Protein AF-A0A7Y3DQI2-F1 (afdb_monomer)

Secondary structure (DSSP, 8-state):
------PPPHHHHHHHHHHHHHHHHHHHHHHTT--------HHHHHHHHHHHGGGTHHHHHTT-GGGGGHHHHHHHHHHHHHHHHHHHHHHHHHHHHHHHHHHHHHHHHHHHHTT-TTHHHHHHHHHHHHHHHHHHHHHHHHHHHHHHHHHHHHHHHHHHHHHHHHHHHHHHHHHHHTT-

Radius of gyration: 28.92 Å; Cα contacts (8 Å, |Δi|>4): 122; chains: 1; bounding box: 62×37×82 Å

Mean predicted aligned error: 9.66 Å

Structure (mmCIF, N/CA/C/O backbone):
data_AF-A0A7Y3DQI2-F1
#
_entry.id   AF-A0A7Y3DQI2-F1
#
loop_
_atom_site.group_PDB
_atom_site.id
_atom_site.type_symbol
_atom_site.label_atom_id
_atom_site.label_alt_id
_atom_site.label_comp_id
_atom_site.label_asym_id
_atom_site.label_entity_id
_atom_site.label_seq_id
_atom_site.pdbx_PDB_ins_code
_atom_site.Cartn_x
_atom_site.Cartn_y
_atom_site.Cartn_z
_atom_site.occupancy
_atom_site.B_iso_or_equiv
_atom_site.auth_seq_id
_atom_site.auth_comp_id
_atom_site.auth_asym_id
_atom_site.auth_atom_id
_atom_site.pdbx_PDB_model_num
ATOM 1 N N . MET A 1 1 ? 1.202 14.096 22.305 1.00 41.66 1 MET A N 1
ATOM 2 C CA . MET A 1 1 ? 2.078 13.243 21.471 1.00 41.66 1 MET A CA 1
ATOM 3 C C . MET A 1 1 ? 3.430 13.938 21.357 1.00 41.66 1 MET A C 1
ATOM 5 O O . MET A 1 1 ? 3.420 15.113 21.000 1.00 41.66 1 MET A O 1
ATOM 9 N N . PRO A 1 2 ? 4.563 13.305 21.714 1.00 55.81 2 PRO A N 1
ATOM 10 C CA . PRO A 1 2 ? 5.874 13.893 21.458 1.00 55.81 2 PRO A CA 1
ATOM 11 C C . PRO A 1 2 ? 6.067 13.960 19.938 1.00 55.81 2 PRO A C 1
ATOM 13 O O . PRO A 1 2 ? 5.974 12.950 19.246 1.00 55.81 2 PRO A O 1
ATOM 16 N N . HIS A 1 3 ? 6.222 15.170 19.413 1.00 61.34 3 HIS A N 1
ATOM 17 C CA . HIS A 1 3 ? 6.411 15.423 17.993 1.00 61.34 3 HIS A CA 1
ATOM 18 C C . HIS A 1 3 ? 7.916 15.412 17.722 1.00 61.34 3 HIS A C 1
ATOM 20 O O . HIS A 1 3 ? 8.681 16.107 18.386 1.00 61.34 3 HIS A O 1
ATOM 26 N N . VAL A 1 4 ? 8.353 14.578 16.784 1.00 62.53 4 VAL A N 1
ATOM 27 C CA . VAL A 1 4 ? 9.760 14.501 16.387 1.00 62.53 4 VAL A CA 1
ATOM 28 C C . VAL A 1 4 ? 10.038 15.709 15.490 1.00 62.53 4 VAL A C 1
ATOM 30 O O . VAL A 1 4 ? 9.720 15.691 14.305 1.00 62.53 4 VAL A O 1
ATOM 33 N N . THR A 1 5 ? 10.584 16.791 16.048 1.00 66.25 5 THR A N 1
ATOM 34 C CA . THR A 1 5 ? 11.010 17.992 15.305 1.00 66.25 5 THR A CA 1
ATOM 35 C C . THR A 1 5 ? 12.346 17.763 14.600 1.00 66.25 5 THR A C 1
ATOM 37 O O . THR A 1 5 ? 13.287 18.540 14.739 1.00 66.25 5 THR A O 1
ATOM 40 N N . PHE A 1 6 ? 12.465 16.681 13.829 1.00 73.31 6 PHE A N 1
ATOM 41 C CA . PHE A 1 6 ? 13.620 16.519 12.955 1.00 73.31 6 PHE A CA 1
ATOM 42 C C . PHE A 1 6 ? 13.441 17.424 11.733 1.00 73.31 6 PHE A C 1
ATOM 44 O O . PHE A 1 6 ? 12.816 17.054 10.740 1.00 73.31 6 PHE A O 1
ATOM 51 N N . VAL A 1 7 ? 13.960 18.645 11.838 1.00 75.00 7 VAL A N 1
ATOM 52 C CA . VAL A 1 7 ? 14.073 19.575 10.715 1.00 75.00 7 VAL A CA 1
ATOM 53 C C . VAL A 1 7 ? 15.410 19.300 10.043 1.00 75.00 7 VAL A C 1
ATOM 55 O O . VAL A 1 7 ? 16.465 19.455 10.658 1.00 75.00 7 VAL A O 1
ATOM 58 N N . LEU A 1 8 ? 15.363 18.853 8.788 1.00 78.50 8 LEU A N 1
ATOM 59 C CA . LEU A 1 8 ? 16.557 18.594 7.991 1.00 78.50 8 LEU A CA 1
ATOM 60 C C . LEU A 1 8 ? 17.450 19.856 7.996 1.00 78.50 8 LEU A C 1
ATOM 62 O O . LEU A 1 8 ? 16.937 20.940 7.697 1.00 78.50 8 LEU A O 1
ATOM 66 N N . PRO A 1 9 ? 18.752 19.762 8.328 1.00 87.25 9 PRO A N 1
ATOM 67 C CA . PRO A 1 9 ? 19.611 20.939 8.402 1.00 87.25 9 PRO A CA 1
ATOM 68 C C . PRO A 1 9 ? 19.601 21.704 7.077 1.00 87.25 9 PRO A C 1
ATOM 70 O O . PRO A 1 9 ? 19.862 21.124 6.025 1.00 87.25 9 PRO A O 1
ATOM 73 N N . HIS A 1 10 ? 19.330 23.010 7.113 1.00 85.50 10 HIS A N 1
ATOM 74 C CA . HIS A 1 10 ? 19.183 23.830 5.903 1.00 85.50 10 HIS A CA 1
ATOM 75 C C . HIS A 1 10 ? 20.443 23.816 5.016 1.00 85.50 10 HIS A C 1
ATOM 77 O O . HIS A 1 10 ? 20.358 23.859 3.793 1.00 85.50 10 HIS A O 1
ATOM 83 N N . TRP A 1 11 ? 21.624 23.658 5.615 1.00 88.88 11 TRP A N 1
ATOM 84 C CA . TRP A 1 11 ? 22.877 23.441 4.888 1.00 88.88 11 TRP A CA 1
ATOM 85 C C . TRP A 1 11 ? 22.858 22.180 4.007 1.00 88.88 11 TRP A C 1
ATOM 87 O O . TRP A 1 11 ? 23.404 22.208 2.909 1.00 88.88 11 TRP A O 1
ATOM 97 N N . LEU A 1 12 ? 22.193 21.099 4.428 1.00 86.62 12 LEU A N 1
ATOM 98 C CA . LEU A 1 12 ? 22.117 19.859 3.652 1.00 86.62 12 LEU A CA 1
ATOM 99 C C . LEU A 1 12 ? 21.343 20.061 2.338 1.00 86.62 12 LEU A C 1
ATOM 101 O O . LEU A 1 12 ? 21.713 19.490 1.313 1.00 86.62 12 LEU A O 1
ATOM 105 N N . TYR A 1 13 ? 20.325 20.931 2.347 1.00 83.00 13 TYR A N 1
ATOM 106 C CA . TYR A 1 13 ? 19.607 21.355 1.140 1.00 83.00 13 TYR A CA 1
ATOM 107 C C . TYR A 1 13 ? 20.533 22.095 0.162 1.00 83.00 13 TYR A C 1
ATOM 109 O O . TYR A 1 13 ? 20.628 21.709 -1.004 1.00 83.00 13 TYR A O 1
ATOM 117 N N . TRP A 1 14 ? 21.283 23.095 0.641 1.00 90.19 14 TRP A N 1
ATOM 118 C CA . TRP A 1 14 ? 22.262 23.825 -0.179 1.00 90.19 14 TRP A CA 1
ATOM 119 C C . TRP A 1 14 ? 23.398 22.927 -0.677 1.00 90.19 14 TRP A C 1
ATOM 121 O O . TRP A 1 14 ? 23.825 23.042 -1.825 1.00 90.19 14 TRP A O 1
ATOM 131 N N . GLY A 1 15 ? 23.845 21.990 0.161 1.00 92.44 15 GLY A N 1
ATOM 132 C CA . GLY A 1 15 ? 24.828 20.975 -0.195 1.00 92.44 15 GLY A CA 1
ATOM 133 C C . GLY A 1 15 ? 24.350 20.116 -1.361 1.00 92.44 15 GLY A C 1
ATOM 134 O O . GLY A 1 15 ? 25.067 19.987 -2.349 1.00 92.44 15 GLY A O 1
ATOM 135 N N . GLY A 1 16 ? 23.117 19.604 -1.309 1.00 87.56 16 GLY A N 1
ATOM 136 C CA . GLY A 1 16 ? 22.521 18.865 -2.426 1.00 87.56 16 GLY A CA 1
ATOM 137 C C . GLY A 1 16 ? 22.447 19.694 -3.712 1.00 87.56 16 GLY A C 1
ATOM 138 O O . GLY A 1 16 ? 22.825 19.214 -4.780 1.00 87.56 16 GLY A O 1
ATOM 139 N N . LEU A 1 17 ? 22.044 20.962 -3.595 1.00 90.19 17 LEU A N 1
ATOM 140 C CA . LEU A 1 17 ? 21.910 21.896 -4.718 1.00 90.19 17 LEU A CA 1
ATOM 141 C C . LEU A 1 17 ? 23.231 22.193 -5.437 1.00 90.19 17 LEU A C 1
ATOM 143 O O . LEU A 1 17 ? 23.208 22.479 -6.628 1.00 90.19 17 LEU A O 1
ATOM 147 N N . ILE A 1 18 ? 24.369 22.109 -4.746 1.00 93.44 18 ILE A N 1
ATOM 148 C CA . ILE A 1 18 ? 25.699 22.341 -5.329 1.00 93.44 18 ILE A CA 1
ATOM 149 C C . ILE A 1 18 ? 26.353 21.025 -5.767 1.00 93.44 18 ILE A C 1
ATOM 151 O O . ILE A 1 18 ? 26.912 20.935 -6.860 1.00 93.44 18 ILE A O 1
ATOM 155 N N . VAL A 1 19 ? 26.279 19.981 -4.939 1.00 93.12 19 VAL A N 1
ATOM 156 C CA . VAL A 1 19 ? 26.960 18.702 -5.191 1.00 93.12 19 VAL A CA 1
ATOM 157 C C . VAL A 1 19 ? 26.378 17.994 -6.414 1.00 93.12 19 VAL A C 1
ATOM 159 O O . VAL A 1 19 ? 27.136 17.510 -7.253 1.00 93.12 19 VAL A O 1
ATOM 162 N N . VAL A 1 20 ? 25.051 17.973 -6.566 1.00 91.62 20 VAL A N 1
ATOM 163 C CA . VAL A 1 20 ? 24.388 17.315 -7.703 1.00 91.62 20 VAL A CA 1
ATOM 164 C C . VAL A 1 20 ? 24.827 17.895 -9.058 1.00 91.62 20 VAL A C 1
ATOM 166 O O . VAL A 1 20 ? 25.281 17.113 -9.897 1.00 91.62 20 VAL A O 1
ATOM 169 N N . PRO A 1 21 ? 24.768 19.219 -9.315 1.00 92.75 21 PRO A N 1
ATOM 170 C CA . PRO A 1 21 ? 25.208 19.766 -10.596 1.00 92.75 21 PRO A CA 1
ATOM 171 C C . PRO A 1 21 ? 26.713 19.626 -10.826 1.00 92.75 21 PRO A C 1
ATOM 173 O O . PRO A 1 21 ? 27.119 19.458 -11.973 1.00 92.75 21 PRO A O 1
ATOM 176 N N . LEU A 1 22 ? 27.546 19.639 -9.778 1.00 93.88 22 LEU A N 1
ATOM 177 C CA . LEU A 1 22 ? 28.981 19.374 -9.922 1.00 93.88 22 LEU A CA 1
ATOM 178 C C . LEU A 1 22 ? 29.255 17.931 -10.357 1.00 93.88 22 LEU A C 1
ATOM 180 O O . LEU A 1 22 ? 30.030 17.714 -11.291 1.00 93.88 22 LEU A O 1
ATOM 184 N N . ILE A 1 23 ? 28.587 16.952 -9.738 1.00 91.19 23 ILE A N 1
ATOM 185 C CA . ILE A 1 23 ? 28.672 15.542 -10.142 1.00 91.19 23 ILE A CA 1
ATOM 186 C C . ILE A 1 23 ? 28.158 15.373 -11.575 1.00 91.19 23 ILE A C 1
ATOM 188 O O . ILE A 1 23 ? 28.814 14.724 -12.388 1.00 91.19 23 ILE A O 1
ATOM 192 N N . ALA A 1 24 ? 27.030 15.999 -11.918 1.00 87.69 24 ALA A N 1
ATOM 193 C CA . ALA A 1 24 ? 26.487 15.957 -13.272 1.00 87.69 24 ALA A CA 1
ATOM 194 C C . ALA A 1 24 ? 27.465 16.559 -14.296 1.00 87.69 24 ALA A C 1
ATOM 196 O O . ALA A 1 24 ? 27.750 15.931 -15.314 1.00 87.69 24 ALA A O 1
ATOM 197 N N . MET A 1 25 ? 28.053 17.727 -14.009 1.00 92.44 25 MET A N 1
ATOM 198 C CA . MET A 1 25 ? 29.086 18.340 -14.852 1.00 92.44 25 MET A CA 1
ATOM 199 C C . MET A 1 25 ? 30.302 17.431 -15.023 1.00 92.44 25 MET A C 1
ATOM 201 O O . MET A 1 25 ? 30.835 17.332 -16.128 1.00 92.44 25 MET A O 1
ATOM 205 N N . TYR A 1 26 ? 30.743 16.771 -13.952 1.00 93.25 26 TYR A N 1
ATOM 206 C CA . TYR A 1 26 ? 31.855 15.827 -14.001 1.00 93.25 26 TYR A CA 1
ATOM 207 C C . TYR A 1 26 ? 31.545 14.633 -14.915 1.00 93.25 26 TYR A C 1
ATOM 209 O O . TYR A 1 26 ? 32.340 14.320 -15.802 1.00 93.25 26 TYR A O 1
ATOM 217 N N . ILE A 1 27 ? 30.370 14.013 -14.761 1.00 87.00 27 ILE A N 1
ATOM 218 C CA . ILE A 1 27 ? 29.934 12.878 -15.588 1.00 87.00 27 ILE A CA 1
ATOM 219 C C . ILE A 1 27 ? 29.813 13.292 -17.060 1.00 87.00 27 ILE A C 1
ATOM 221 O O . ILE A 1 27 ? 30.365 12.620 -17.929 1.00 87.00 27 ILE A O 1
ATOM 225 N N . VAL A 1 28 ? 29.167 14.428 -17.347 1.00 83.31 28 VAL A N 1
ATOM 226 C CA . VAL A 1 28 ? 28.998 14.940 -18.719 1.00 83.31 28 VAL A CA 1
ATOM 227 C C . VAL A 1 28 ? 30.344 15.253 -19.363 1.00 83.31 28 VAL A C 1
ATOM 229 O O . VAL A 1 28 ? 30.567 14.901 -20.517 1.00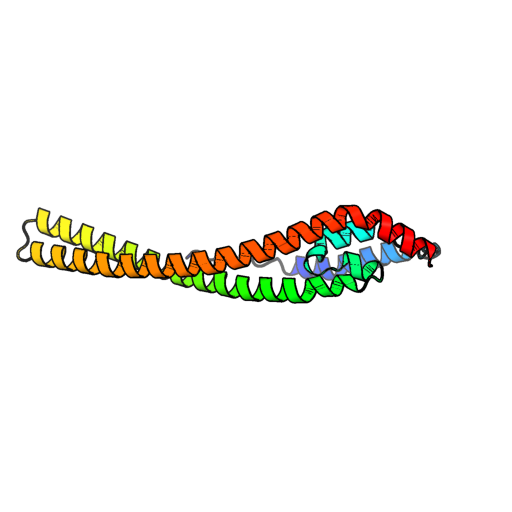 83.31 28 VAL A O 1
ATOM 232 N N . ARG A 1 29 ? 31.272 15.884 -18.635 1.00 86.25 29 ARG A N 1
ATOM 233 C CA . ARG A 1 29 ? 32.624 16.149 -19.153 1.00 86.25 29 ARG A CA 1
ATOM 234 C C . ARG A 1 29 ? 33.387 14.861 -19.439 1.00 86.25 29 ARG A C 1
ATOM 236 O O . ARG A 1 29 ? 34.088 14.810 -20.440 1.00 86.25 29 ARG A O 1
ATOM 243 N N . LYS A 1 30 ? 33.223 13.830 -18.607 1.00 82.56 30 LYS A N 1
ATOM 244 C CA . LYS A 1 30 ? 33.840 12.513 -18.818 1.00 82.56 30 LYS A CA 1
ATOM 245 C C . LYS A 1 30 ? 33.277 11.785 -20.047 1.00 82.56 30 LYS A C 1
ATOM 247 O O . LYS A 1 30 ? 33.999 11.016 -20.665 1.00 82.56 30 LYS A O 1
ATOM 252 N N . GLN A 1 31 ? 32.014 12.026 -20.394 1.00 76.19 31 GLN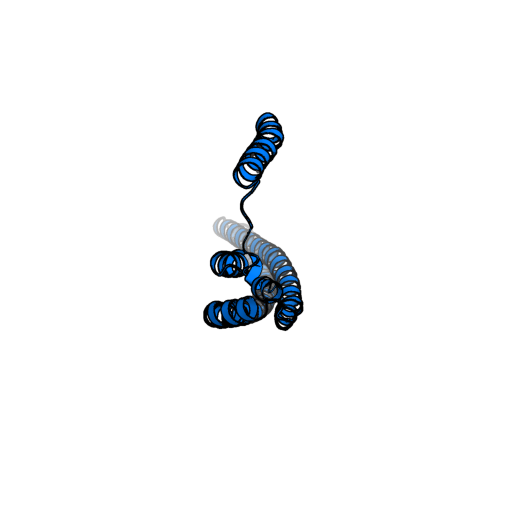 A N 1
ATOM 253 C CA . GLN A 1 31 ? 31.323 11.404 -21.534 1.00 76.19 31 GLN A CA 1
ATOM 254 C C . GLN A 1 31 ? 31.327 12.273 -22.806 1.00 76.19 31 GLN A C 1
ATOM 256 O O . GLN A 1 31 ? 30.771 11.885 -23.833 1.00 76.19 31 GLN A O 1
ATOM 261 N N . ARG A 1 32 ? 31.945 13.461 -22.780 1.00 72.19 32 ARG A N 1
ATOM 262 C CA . ARG A 1 32 ? 32.100 14.293 -23.980 1.00 72.19 32 ARG A CA 1
ATOM 263 C C . ARG A 1 32 ? 33.083 13.625 -24.943 1.00 72.19 32 ARG A C 1
ATOM 265 O O . ARG A 1 32 ? 34.269 13.547 -24.647 1.00 72.19 32 ARG A O 1
ATOM 272 N N . GLY A 1 33 ? 32.584 13.199 -26.102 1.00 67.25 33 GLY A N 1
ATOM 273 C CA . GLY A 1 33 ? 33.390 12.614 -27.181 1.00 67.25 33 GLY A CA 1
ATOM 274 C C . GLY A 1 33 ? 33.287 11.095 -27.310 1.00 67.25 33 GLY A C 1
ATOM 275 O O . GLY A 1 33 ? 33.842 10.539 -28.250 1.00 67.25 33 GLY A O 1
ATOM 276 N N . THR A 1 34 ? 32.559 10.419 -26.419 1.00 66.88 34 THR A N 1
ATOM 277 C CA . THR A 1 34 ? 32.132 9.034 -26.653 1.00 66.88 34 THR A CA 1
ATOM 278 C C . THR A 1 34 ? 30.869 9.039 -27.506 1.00 66.88 34 THR A C 1
ATOM 280 O O . THR A 1 34 ? 29.876 9.647 -27.102 1.00 66.88 34 THR A O 1
ATOM 283 N N . GLU A 1 35 ? 30.890 8.365 -28.659 1.00 59.81 35 GLU A N 1
ATOM 284 C CA . GLU A 1 35 ? 29.656 8.031 -29.371 1.00 59.81 35 GLU A CA 1
ATOM 285 C C . GLU A 1 35 ? 28.828 7.132 -28.456 1.00 59.81 35 GLU A C 1
ATOM 287 O O . GLU A 1 35 ? 29.246 6.036 -28.073 1.00 59.81 35 GLU A O 1
ATOM 292 N N . VAL A 1 36 ? 27.686 7.648 -28.005 1.00 60.31 36 VAL A N 1
ATOM 293 C CA . VAL A 1 36 ? 26.739 6.845 -27.245 1.00 60.31 36 VAL A CA 1
ATOM 294 C C . VAL A 1 36 ? 26.072 5.963 -28.277 1.00 60.31 36 VAL A C 1
ATOM 296 O O . VAL A 1 36 ? 25.225 6.436 -29.031 1.00 60.31 36 VAL A O 1
ATOM 299 N N . ASP A 1 37 ? 26.516 4.712 -28.345 1.00 59.09 37 ASP A N 1
ATOM 300 C CA . ASP A 1 37 ? 25.887 3.691 -29.165 1.00 59.09 37 ASP A CA 1
ATOM 301 C C . ASP A 1 37 ? 24.396 3.724 -28.808 1.00 59.09 37 ASP A C 1
ATOM 303 O O . ASP A 1 37 ? 24.028 3.435 -27.666 1.00 59.09 37 ASP A O 1
ATOM 307 N N . GLY A 1 38 ? 23.540 4.178 -29.732 1.00 57.84 38 GLY A N 1
ATOM 308 C CA . GLY A 1 38 ? 22.110 4.451 -29.497 1.00 57.84 38 GLY A CA 1
ATOM 309 C C . GLY A 1 38 ? 21.301 3.212 -29.103 1.00 57.84 38 GLY A C 1
ATOM 310 O O . GLY A 1 38 ? 20.084 3.264 -28.968 1.00 57.84 38 GLY A O 1
ATOM 311 N N . THR A 1 39 ? 21.993 2.095 -28.909 1.00 64.62 39 THR A N 1
ATOM 312 C CA . THR A 1 39 ? 21.476 0.797 -28.546 1.00 64.62 39 THR A CA 1
ATOM 313 C C . THR A 1 39 ? 20.749 0.833 -27.204 1.00 64.62 39 THR A C 1
ATOM 315 O O . THR A 1 39 ? 21.262 1.188 -26.138 1.00 64.62 39 THR A O 1
ATOM 318 N N . ILE A 1 40 ? 19.496 0.402 -27.259 1.00 76.88 40 ILE A N 1
ATOM 319 C CA . ILE A 1 40 ? 18.658 0.131 -26.097 1.00 76.88 40 ILE A CA 1
ATOM 320 C C . ILE A 1 40 ? 19.382 -0.856 -25.171 1.00 76.88 40 ILE A C 1
ATOM 322 O O . ILE A 1 40 ? 19.618 -2.019 -25.511 1.00 76.88 40 ILE A O 1
ATOM 326 N N . SER A 1 41 ? 19.717 -0.401 -23.963 1.00 85.38 41 SER A N 1
ATOM 327 C CA . SER A 1 41 ? 20.469 -1.196 -22.994 1.00 85.38 41 SER A CA 1
ATOM 328 C C . SER A 1 41 ? 19.550 -2.102 -22.176 1.00 85.38 41 SER A C 1
ATOM 330 O O . SER A 1 41 ? 18.559 -1.662 -21.586 1.00 85.38 41 SER A O 1
ATOM 332 N N . LYS A 1 42 ? 19.924 -3.383 -22.062 1.00 86.00 42 LYS A N 1
ATOM 333 C CA . LYS A 1 42 ? 19.214 -4.356 -21.211 1.00 86.00 42 LYS A CA 1
ATOM 334 C C . LYS A 1 42 ? 19.218 -3.940 -19.743 1.00 86.00 42 LYS A C 1
ATOM 336 O O . LYS A 1 42 ? 18.211 -4.116 -19.064 1.00 86.00 42 LYS A O 1
ATOM 341 N N . SER A 1 43 ? 20.326 -3.378 -19.262 1.00 87.94 43 SER A N 1
ATOM 342 C CA . SER A 1 43 ? 20.458 -2.944 -17.869 1.00 87.94 43 SER A CA 1
ATOM 343 C C . SER A 1 43 ? 19.469 -1.824 -17.548 1.00 87.94 43 SER A C 1
ATOM 345 O O . SER A 1 43 ? 18.796 -1.875 -16.522 1.00 87.94 43 SER A O 1
ATOM 347 N N . ILE A 1 44 ? 19.312 -0.860 -18.464 1.00 88.44 44 ILE A N 1
ATOM 348 C CA . ILE A 1 44 ? 18.330 0.225 -18.328 1.00 88.44 44 ILE A CA 1
ATOM 349 C C . ILE A 1 44 ? 16.905 -0.338 -18.374 1.00 88.44 44 ILE A C 1
ATOM 351 O O . ILE A 1 44 ? 16.076 0.049 -17.555 1.00 88.44 44 ILE A O 1
ATOM 355 N N . ALA A 1 45 ? 16.622 -1.299 -19.258 1.00 89.44 45 ALA A N 1
ATOM 356 C CA . ALA A 1 45 ? 15.305 -1.931 -19.331 1.00 89.44 45 ALA A CA 1
ATOM 357 C C . ALA A 1 45 ? 14.911 -2.648 -18.022 1.00 89.44 45 ALA A C 1
ATOM 359 O O . ALA A 1 45 ? 13.778 -2.497 -17.567 1.00 89.44 45 ALA A O 1
ATOM 360 N N . TYR A 1 46 ? 15.838 -3.371 -17.379 1.00 91.56 46 TYR A N 1
ATOM 361 C CA . TYR A 1 46 ? 15.591 -4.003 -16.074 1.00 91.56 46 TYR A CA 1
ATOM 362 C C . TYR A 1 46 ? 15.487 -2.995 -14.926 1.00 91.56 46 TYR A C 1
ATOM 364 O O . TYR A 1 46 ? 14.658 -3.171 -14.036 1.00 91.56 46 TYR A O 1
ATOM 372 N N . MET A 1 47 ? 16.272 -1.915 -14.956 1.00 92.69 47 MET A N 1
ATOM 373 C CA . MET A 1 47 ? 16.140 -0.820 -13.992 1.00 92.69 47 MET A CA 1
ATOM 374 C C . MET A 1 47 ? 14.754 -0.164 -14.092 1.00 92.69 47 MET A C 1
ATOM 376 O O . MET A 1 47 ? 14.086 0.035 -13.080 1.00 92.69 47 MET A O 1
ATOM 380 N N . LEU A 1 48 ? 14.284 0.118 -15.312 1.00 92.06 48 LEU A N 1
ATOM 381 C CA . LEU A 1 48 ? 12.948 0.669 -15.550 1.00 92.06 48 LEU A CA 1
ATOM 382 C C . LEU A 1 48 ? 11.838 -0.311 -15.166 1.00 92.06 48 LEU A C 1
ATOM 384 O O . LEU A 1 48 ? 10.810 0.119 -14.651 1.00 92.06 48 LEU A O 1
ATOM 388 N N . TRP A 1 49 ? 12.045 -1.611 -15.373 1.00 93.38 49 TRP A N 1
ATOM 389 C CA . TRP A 1 49 ? 11.121 -2.647 -14.913 1.00 93.38 49 TRP A CA 1
ATOM 390 C C . TRP A 1 49 ? 11.017 -2.669 -13.384 1.00 93.38 49 TRP A C 1
ATOM 392 O O . TRP A 1 49 ? 9.913 -2.707 -12.849 1.00 93.38 49 TRP A O 1
ATOM 402 N N . LEU A 1 50 ? 12.145 -2.563 -12.677 1.00 92.81 50 LEU A N 1
ATOM 403 C CA . LEU A 1 50 ? 12.169 -2.578 -11.215 1.00 92.81 50 LEU A CA 1
ATOM 404 C C . LEU A 1 50 ? 11.539 -1.315 -10.609 1.00 92.81 50 LEU A C 1
ATOM 406 O O . LEU A 1 50 ? 10.730 -1.406 -9.690 1.00 92.81 50 LEU A O 1
ATOM 410 N N . CYS A 1 51 ? 11.903 -0.134 -11.112 1.00 91.88 51 CYS A N 1
ATOM 411 C CA . CYS A 1 51 ? 11.473 1.138 -10.526 1.00 91.88 51 CYS A CA 1
ATOM 412 C C . CYS A 1 51 ? 10.100 1.604 -11.026 1.00 91.88 51 CYS A C 1
ATOM 414 O O . CYS A 1 51 ? 9.359 2.251 -10.292 1.00 91.88 51 CYS A O 1
ATOM 416 N N . GLY A 1 52 ? 9.767 1.307 -12.282 1.00 89.62 52 GLY A N 1
ATOM 417 C CA . GLY A 1 52 ? 8.600 1.855 -12.973 1.00 89.62 52 GLY A CA 1
ATOM 418 C C . GLY A 1 52 ? 7.763 0.815 -13.706 1.00 89.62 52 GLY A C 1
ATOM 419 O O . GLY A 1 52 ? 6.908 1.178 -14.518 1.00 89.62 52 GLY A O 1
ATOM 420 N N . GLY A 1 53 ? 7.982 -0.471 -13.432 1.00 89.31 53 GLY A N 1
ATOM 421 C CA . GLY A 1 53 ? 7.262 -1.542 -14.104 1.00 89.31 53 GLY A CA 1
ATOM 422 C C . GLY A 1 53 ? 5.757 -1.487 -13.861 1.00 89.31 53 GLY A C 1
ATOM 423 O O . GLY A 1 53 ? 4.988 -1.800 -14.764 1.00 89.31 53 GLY A O 1
ATOM 424 N N . PHE A 1 54 ? 5.321 -1.042 -12.680 1.00 89.81 54 PHE A N 1
ATOM 425 C CA . PHE A 1 54 ? 3.899 -0.955 -12.312 1.00 89.81 54 PHE A CA 1
ATOM 426 C C . PHE A 1 54 ? 3.097 -0.032 -13.242 1.00 89.81 54 PHE A C 1
ATOM 428 O O . PHE A 1 54 ? 1.897 -0.222 -13.406 1.00 89.81 54 PHE A O 1
ATOM 435 N N . ILE A 1 55 ? 3.772 0.947 -13.856 1.00 92.38 55 ILE A N 1
ATOM 436 C CA . ILE A 1 55 ? 3.208 1.902 -14.822 1.00 92.38 55 ILE A CA 1
ATOM 437 C C . ILE A 1 55 ? 3.475 1.443 -16.272 1.00 92.38 55 ILE A C 1
ATOM 439 O O . ILE A 1 55 ? 2.876 1.963 -17.209 1.00 92.38 55 ILE A O 1
ATOM 443 N N . GLY A 1 56 ? 4.341 0.442 -16.477 1.00 91.31 56 GLY A N 1
ATOM 444 C CA . GLY A 1 56 ? 4.686 -0.098 -17.795 1.00 91.31 56 GLY A CA 1
ATOM 445 C C . GLY A 1 56 ? 5.857 0.605 -18.493 1.00 91.31 56 GLY A C 1
ATOM 446 O O . GLY A 1 56 ? 6.007 0.468 -19.711 1.00 91.31 56 GLY A O 1
ATOM 447 N N . LEU A 1 57 ? 6.700 1.350 -17.758 1.00 90.19 57 LEU A N 1
ATOM 448 C CA . LEU A 1 57 ? 7.794 2.150 -18.340 1.00 90.19 57 LEU A CA 1
ATOM 449 C C . LEU A 1 57 ? 8.801 1.313 -19.140 1.00 90.19 57 LEU A C 1
ATOM 451 O O . LEU A 1 57 ? 9.299 1.762 -20.169 1.00 90.19 57 LEU A O 1
ATOM 455 N N . HIS A 1 58 ? 9.069 0.079 -18.717 1.00 90.56 58 HIS A N 1
ATOM 456 C CA . HIS A 1 58 ? 9.971 -0.841 -19.416 1.00 90.56 58 HIS A CA 1
ATOM 457 C C . HIS A 1 58 ? 9.472 -1.229 -20.812 1.00 90.56 58 HIS A C 1
ATOM 459 O O . HIS A 1 58 ? 10.290 -1.429 -21.705 1.00 90.56 58 HIS A O 1
ATOM 465 N N . ARG A 1 59 ? 8.152 -1.310 -21.044 1.00 89.44 59 ARG A N 1
ATOM 466 C CA . ARG A 1 59 ? 7.595 -1.575 -22.384 1.00 89.44 59 ARG A CA 1
ATOM 467 C C . ARG A 1 59 ? 7.603 -0.330 -23.263 1.00 89.44 59 ARG A C 1
ATOM 469 O O . ARG A 1 59 ? 7.935 -0.434 -24.442 1.00 89.44 59 ARG A O 1
ATOM 476 N N . LEU A 1 60 ? 7.296 0.835 -22.694 1.00 89.62 60 LEU A N 1
ATOM 477 C CA . LEU A 1 60 ? 7.346 2.109 -23.418 1.00 89.62 60 LEU A CA 1
ATOM 478 C C . LEU A 1 60 ? 8.777 2.459 -23.850 1.00 89.62 60 LEU A C 1
ATOM 480 O O . LEU A 1 60 ? 8.973 2.942 -24.961 1.00 89.62 60 LEU A O 1
ATOM 484 N N . TYR A 1 61 ? 9.774 2.129 -23.022 1.00 87.62 61 TYR A N 1
ATOM 485 C CA . TYR A 1 61 ? 11.192 2.288 -23.351 1.00 87.62 61 TYR A CA 1
ATOM 486 C C . TYR A 1 61 ? 11.594 1.520 -24.616 1.00 87.62 61 TYR A C 1
ATOM 488 O O . TYR A 1 61 ? 12.295 2.052 -25.469 1.00 87.62 61 TYR A O 1
ATOM 496 N N . VAL A 1 62 ? 11.084 0.298 -24.787 1.00 88.56 62 VAL A N 1
ATOM 497 C CA . VAL A 1 62 ? 11.354 -0.548 -25.964 1.00 88.56 62 VAL A CA 1
ATOM 498 C C . VAL A 1 62 ? 10.331 -0.293 -27.091 1.00 88.56 62 VAL A C 1
ATOM 500 O O . VAL A 1 62 ? 10.072 -1.159 -27.925 1.00 88.56 62 VAL A O 1
ATOM 503 N N . LYS A 1 63 ? 9.702 0.895 -27.103 1.00 84.25 63 LYS A N 1
ATOM 504 C CA . LYS A 1 63 ? 8.720 1.351 -28.108 1.00 84.25 63 LYS A CA 1
A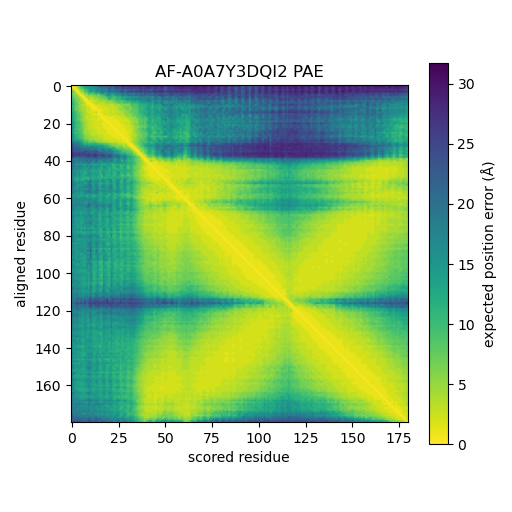TOM 505 C C . LYS A 1 63 ? 7.528 0.397 -28.295 1.00 84.25 63 LYS A C 1
ATOM 507 O O . LYS A 1 63 ? 6.964 0.288 -29.383 1.00 84.25 63 LYS A O 1
ATOM 512 N N . ASN A 1 64 ? 7.119 -0.299 -27.231 1.00 86.56 64 ASN A N 1
ATOM 513 C CA . ASN A 1 64 ? 6.001 -1.237 -27.253 1.00 86.56 64 ASN A CA 1
ATOM 514 C C . ASN A 1 64 ? 4.742 -0.634 -26.601 1.00 86.56 64 ASN A C 1
ATOM 516 O O . ASN A 1 64 ? 4.677 -0.475 -25.380 1.00 86.56 64 ASN A O 1
ATOM 520 N N . MET A 1 65 ? 3.705 -0.367 -27.406 1.00 88.75 65 MET A N 1
ATOM 521 C CA . MET A 1 65 ? 2.445 0.250 -26.952 1.00 88.75 65 MET A CA 1
ATOM 522 C C . MET A 1 65 ? 1.667 -0.581 -25.924 1.00 88.75 65 MET A C 1
ATOM 524 O O . MET A 1 65 ? 0.857 -0.025 -25.186 1.00 88.75 65 MET A O 1
ATOM 528 N N . TRP A 1 66 ? 1.941 -1.884 -25.800 1.00 88.25 66 TRP A N 1
ATOM 529 C CA . TRP A 1 66 ? 1.343 -2.729 -24.758 1.00 88.25 66 TRP A CA 1
ATOM 530 C C . TRP A 1 66 ? 1.629 -2.240 -23.329 1.00 88.25 66 TRP A C 1
ATOM 532 O O . TRP A 1 66 ? 0.892 -2.591 -22.412 1.00 88.25 66 TRP A O 1
ATOM 542 N N . GLY A 1 67 ? 2.649 -1.393 -23.129 1.00 87.19 67 GLY A N 1
ATOM 543 C CA . GLY A 1 67 ? 2.874 -0.710 -21.852 1.00 87.19 67 GLY A CA 1
ATOM 544 C C . GLY A 1 67 ? 1.678 0.132 -21.387 1.00 87.19 67 GLY A C 1
ATOM 545 O O . GLY A 1 67 ? 1.456 0.248 -20.188 1.00 87.19 67 GLY A O 1
ATOM 546 N N . LEU A 1 68 ? 0.843 0.636 -22.306 1.00 92.38 68 LEU A N 1
ATOM 547 C CA . LEU A 1 68 ? -0.340 1.436 -21.967 1.00 92.38 68 LEU A CA 1
ATOM 548 C C . LEU A 1 68 ? -1.402 0.654 -21.186 1.00 92.38 68 LEU A C 1
ATOM 550 O O . LEU A 1 68 ? -2.192 1.275 -20.486 1.00 92.38 68 LEU A O 1
ATOM 554 N N . VAL A 1 69 ? -1.408 -0.684 -21.252 1.00 92.25 69 VAL A N 1
ATOM 555 C CA . VAL A 1 69 ? -2.334 -1.533 -20.478 1.00 92.25 69 VAL A CA 1
ATOM 556 C C . VAL A 1 69 ? -2.062 -1.441 -18.973 1.00 92.25 69 VAL A C 1
ATOM 558 O O . VAL A 1 69 ? -2.987 -1.573 -18.175 1.00 92.25 69 VAL A O 1
ATOM 561 N N . TYR A 1 70 ? -0.823 -1.156 -18.567 1.00 92.19 70 TYR A N 1
ATOM 562 C CA . TYR A 1 70 ? -0.479 -0.991 -17.154 1.00 92.19 70 TYR A CA 1
ATOM 563 C C . TYR A 1 70 ? -1.114 0.258 -16.545 1.00 92.19 70 TYR A C 1
ATOM 565 O O . TYR A 1 70 ? -1.506 0.228 -15.384 1.00 92.19 70 TYR A O 1
ATOM 573 N N . ILE A 1 71 ? -1.275 1.332 -17.322 1.00 92.88 71 ILE A N 1
ATOM 574 C CA . ILE A 1 71 ? -1.806 2.614 -16.842 1.00 92.88 71 ILE A CA 1
ATOM 575 C C . ILE A 1 71 ? -3.216 2.478 -16.239 1.00 92.88 71 ILE A C 1
ATOM 577 O O . ILE A 1 71 ? -3.380 2.848 -15.077 1.00 92.88 71 ILE A O 1
ATOM 581 N N . PRO A 1 72 ? -4.242 1.945 -16.935 1.00 93.88 72 PRO A N 1
ATOM 582 C CA . PRO A 1 72 ? -5.576 1.820 -16.354 1.00 93.88 72 PRO A CA 1
ATOM 583 C C . PRO A 1 72 ? -5.600 0.867 -15.152 1.00 93.88 72 PRO A C 1
ATOM 585 O O . PRO A 1 72 ? -6.278 1.161 -14.171 1.00 93.88 72 PRO A O 1
ATOM 588 N N . ILE A 1 73 ? -4.833 -0.231 -15.174 1.00 92.69 73 ILE A N 1
ATOM 589 C CA . ILE A 1 73 ? -4.755 -1.166 -14.036 1.00 92.69 73 ILE A CA 1
ATOM 590 C C . ILE A 1 73 ? -4.124 -0.468 -12.823 1.00 92.69 73 ILE A C 1
ATOM 592 O O . ILE A 1 73 ? -4.621 -0.588 -11.703 1.00 92.69 73 ILE A O 1
ATOM 596 N N . PHE A 1 74 ? -3.067 0.311 -13.049 1.00 93.81 74 PHE A N 1
ATOM 597 C CA . PHE A 1 74 ? -2.410 1.110 -12.025 1.00 93.81 74 PHE A CA 1
ATOM 598 C C . PHE A 1 74 ? -3.347 2.179 -11.449 1.00 93.81 74 PHE A C 1
ATOM 600 O O . PHE A 1 74 ? -3.439 2.314 -10.231 1.00 93.81 74 PHE A O 1
ATOM 607 N N . VAL A 1 75 ? -4.112 2.884 -12.289 1.00 95.00 75 VAL A N 1
ATOM 608 C CA . VAL A 1 75 ? -5.126 3.854 -11.836 1.00 95.00 75 VAL A CA 1
ATOM 609 C C . VAL A 1 75 ? -6.191 3.176 -10.973 1.00 95.00 75 VAL A C 1
ATOM 611 O O . VAL A 1 75 ? -6.513 3.679 -9.898 1.00 95.00 75 VAL A O 1
ATOM 614 N N . VAL A 1 76 ? -6.705 2.016 -11.387 1.00 94.81 76 VAL A N 1
ATOM 615 C CA . VAL A 1 76 ? -7.664 1.237 -10.586 1.00 94.81 76 VAL A CA 1
ATOM 616 C C . VAL A 1 76 ? -7.060 0.838 -9.238 1.00 94.81 76 VAL A C 1
ATOM 618 O O . VAL A 1 76 ? -7.714 0.988 -8.206 1.00 94.81 76 VAL A O 1
ATOM 621 N N . LEU A 1 77 ? -5.799 0.397 -9.221 1.00 94.44 77 LEU A N 1
ATOM 622 C CA . LEU A 1 77 ? -5.085 0.073 -7.988 1.00 94.44 77 LEU A CA 1
ATOM 623 C C . LEU A 1 77 ? -4.987 1.289 -7.057 1.00 94.44 77 LEU A C 1
ATOM 625 O O . LEU A 1 77 ? -5.243 1.150 -5.861 1.00 94.44 77 LEU A O 1
ATOM 629 N N . LEU A 1 78 ? -4.675 2.478 -7.584 1.00 94.25 78 LEU A N 1
ATOM 630 C CA . LEU A 1 78 ? -4.644 3.715 -6.796 1.00 94.25 78 LEU A CA 1
ATOM 631 C C . LEU A 1 78 ? -6.016 4.046 -6.200 1.00 94.25 78 LEU A C 1
ATOM 633 O O . LEU A 1 78 ? -6.106 4.359 -5.012 1.00 94.25 78 LEU A O 1
ATOM 637 N N . LEU A 1 79 ? -7.087 3.935 -6.991 1.00 95.62 79 LEU A N 1
ATOM 638 C CA . LEU A 1 79 ? -8.450 4.186 -6.516 1.00 95.62 79 LEU A CA 1
ATOM 639 C C . LEU A 1 79 ? -8.836 3.227 -5.385 1.00 95.62 79 LEU A C 1
ATOM 641 O O . LEU A 1 79 ? -9.381 3.661 -4.371 1.00 95.62 79 LEU A O 1
ATOM 645 N N . PHE A 1 80 ? -8.510 1.939 -5.509 1.00 96.00 80 PHE A N 1
ATOM 646 C CA . PHE A 1 80 ? -8.756 0.969 -4.441 1.00 96.00 80 PHE A CA 1
ATOM 647 C C . PHE A 1 80 ? -7.891 1.230 -3.207 1.00 96.00 80 PHE A C 1
ATOM 649 O O . PHE A 1 80 ? -8.380 1.111 -2.084 1.00 96.00 80 PHE A O 1
ATOM 656 N N . ASN A 1 81 ? -6.643 1.665 -3.386 1.00 94.75 81 ASN A N 1
ATOM 657 C CA . ASN A 1 81 ? -5.763 2.002 -2.272 1.00 94.75 81 ASN A CA 1
ATOM 658 C C . ASN A 1 81 ? -6.313 3.170 -1.434 1.00 94.75 81 ASN A C 1
ATOM 660 O O . ASN A 1 81 ? -6.290 3.111 -0.203 1.00 94.75 81 ASN A O 1
ATOM 664 N N . VAL A 1 82 ? -6.895 4.189 -2.082 1.00 96.38 82 VAL A N 1
ATOM 665 C CA . VAL A 1 82 ? -7.593 5.285 -1.385 1.00 96.38 82 VAL A CA 1
ATOM 666 C C . VAL A 1 82 ? -8.734 4.744 -0.520 1.00 96.38 82 VAL A C 1
ATOM 668 O O . VAL A 1 82 ? -8.861 5.144 0.639 1.00 96.38 82 VAL A O 1
ATOM 671 N N . GLN A 1 83 ? -9.519 3.798 -1.043 1.00 96.50 83 GLN A N 1
ATOM 672 C CA . GLN A 1 83 ? -10.619 3.174 -0.302 1.00 96.50 83 GLN A CA 1
ATOM 673 C C . GLN A 1 83 ? -10.123 2.344 0.887 1.00 96.50 83 GLN A C 1
ATOM 675 O O . GLN A 1 83 ? -10.676 2.449 1.981 1.00 96.50 83 GLN A O 1
ATOM 680 N N . VAL A 1 84 ? -9.040 1.575 0.723 1.00 96.44 84 VAL A N 1
ATOM 681 C CA . VAL A 1 84 ? -8.409 0.840 1.834 1.00 96.44 84 VAL A CA 1
ATOM 682 C C . VAL A 1 84 ? -7.950 1.805 2.923 1.00 96.44 84 VAL A C 1
ATOM 684 O O . VAL A 1 84 ? -8.254 1.592 4.094 1.00 96.44 84 VAL A O 1
ATOM 687 N N . ARG A 1 85 ? -7.280 2.904 2.555 1.00 95.81 85 ARG A N 1
ATOM 688 C CA . ARG A 1 85 ? -6.823 3.915 3.519 1.00 95.81 85 ARG A CA 1
ATOM 689 C C . ARG A 1 85 ? -7.986 4.525 4.302 1.00 95.81 85 ARG A C 1
ATOM 691 O O . ARG A 1 85 ? -7.890 4.687 5.516 1.00 95.81 85 ARG A O 1
ATOM 698 N N . GLN A 1 86 ? -9.088 4.847 3.628 1.00 95.88 86 GLN A N 1
ATOM 699 C CA . GLN A 1 86 ? -10.298 5.337 4.290 1.00 95.88 86 GLN A CA 1
ATOM 700 C C . GLN A 1 86 ? -10.899 4.277 5.225 1.00 95.88 86 GLN A C 1
ATOM 702 O O . GLN A 1 86 ? -11.232 4.591 6.368 1.00 95.88 86 GLN A O 1
ATOM 707 N N . ALA A 1 87 ? -10.972 3.018 4.785 1.00 95.50 87 ALA A N 1
ATOM 708 C CA . ALA A 1 87 ? -11.489 1.918 5.591 1.00 95.50 87 ALA A CA 1
ATOM 709 C C . ALA A 1 87 ? -10.642 1.657 6.851 1.00 95.50 87 ALA A C 1
ATOM 711 O O . ALA A 1 87 ? -11.213 1.421 7.911 1.00 95.50 87 ALA A O 1
ATOM 712 N N . VAL A 1 88 ? -9.310 1.769 6.774 1.00 95.25 88 VAL A N 1
ATOM 713 C CA . VAL A 1 88 ? -8.405 1.640 7.936 1.00 95.25 88 VAL A CA 1
ATOM 714 C C . VAL A 1 88 ? -8.656 2.732 8.978 1.00 95.25 88 VAL A C 1
ATOM 716 O O . VAL A 1 88 ? -8.664 2.443 10.176 1.00 95.25 88 VAL A O 1
ATOM 719 N N . ASN A 1 89 ? -8.903 3.971 8.547 1.00 95.94 89 ASN A N 1
ATOM 720 C CA . ASN A 1 89 ? -9.210 5.066 9.470 1.00 95.94 89 ASN A CA 1
ATOM 721 C C . ASN A 1 89 ? -10.536 4.823 10.204 1.00 95.94 89 ASN A C 1
ATOM 723 O O . ASN A 1 89 ? -10.602 4.955 11.424 1.00 95.94 89 ASN A O 1
ATOM 727 N N . VAL A 1 90 ? -11.579 4.420 9.471 1.00 95.00 90 VAL A N 1
ATOM 728 C CA . VAL A 1 90 ? -12.898 4.125 10.054 1.00 95.00 90 VAL A CA 1
ATOM 729 C C . VAL A 1 90 ? -12.837 2.903 10.975 1.00 95.00 90 VAL A C 1
ATOM 731 O O . VAL A 1 90 ? -13.403 2.930 12.064 1.00 95.00 90 VAL A O 1
ATOM 734 N N . LEU A 1 91 ? -12.109 1.856 10.579 1.00 96.31 91 LEU A N 1
ATOM 735 C CA . LEU A 1 91 ? -11.905 0.661 11.396 1.00 96.31 91 LEU A CA 1
ATOM 736 C C . LEU A 1 91 ? -11.157 0.981 12.697 1.00 96.31 91 LEU A C 1
ATOM 738 O O . LEU A 1 91 ? -11.528 0.482 13.755 1.00 96.31 91 LEU A O 1
ATOM 742 N N . SER A 1 92 ? -10.132 1.834 12.636 1.00 96.12 92 SER A N 1
ATOM 743 C CA . SER A 1 92 ? -9.418 2.304 13.831 1.00 96.12 92 SER A CA 1
ATOM 744 C C . SER A 1 92 ? -10.350 3.048 14.794 1.00 96.12 92 SER A C 1
ATOM 746 O O . SER A 1 92 ? -10.267 2.838 16.002 1.00 96.12 92 SER A O 1
ATOM 748 N N . GLY A 1 93 ? -11.269 3.867 14.268 1.00 95.56 93 GLY A N 1
ATOM 749 C CA . GLY A 1 93 ? -12.307 4.527 15.065 1.00 95.56 93 GLY A CA 1
ATOM 750 C C . GLY A 1 93 ? -13.228 3.529 15.772 1.00 95.56 93 GLY A C 1
ATOM 751 O O . GLY A 1 93 ? -13.385 3.602 16.986 1.00 95.56 93 GLY A O 1
ATOM 752 N N . ALA A 1 94 ? -13.750 2.540 15.040 1.00 95.19 94 ALA A N 1
ATOM 753 C CA . ALA A 1 94 ? -14.611 1.498 15.609 1.00 95.19 94 ALA A CA 1
ATOM 754 C C . ALA A 1 94 ? -13.893 0.657 16.683 1.00 95.19 94 ALA A C 1
ATOM 756 O O . ALA A 1 94 ? -14.461 0.365 17.731 1.00 95.19 94 ALA A O 1
ATOM 757 N N . LYS A 1 95 ? -12.612 0.323 16.475 1.00 96.25 95 LYS A N 1
ATOM 758 C CA . LYS A 1 95 ? -11.785 -0.364 17.485 1.00 96.25 95 LYS A CA 1
ATOM 759 C C . LYS A 1 95 ? -11.616 0.46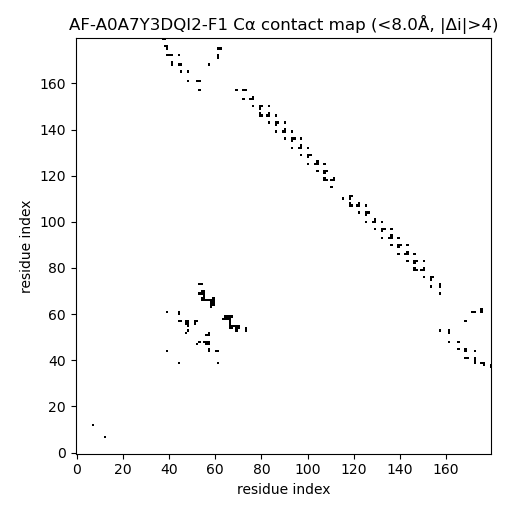0 18.759 1.00 96.25 95 LYS A C 1
ATOM 761 O O . LYS A 1 95 ? -11.630 -0.092 19.855 1.00 96.25 95 LYS A O 1
ATOM 766 N N . ASN A 1 96 ? -11.478 1.776 18.625 1.00 96.94 96 ASN A N 1
ATOM 767 C CA . ASN A 1 96 ? -11.408 2.666 19.776 1.00 96.94 96 ASN A CA 1
ATOM 768 C C . ASN A 1 96 ? -12.741 2.720 20.543 1.00 96.94 96 ASN A C 1
ATOM 770 O O . ASN A 1 96 ? -12.730 2.723 21.769 1.00 96.94 96 ASN A O 1
ATOM 774 N N . GLU A 1 97 ? -13.882 2.711 19.848 1.00 94.81 97 GLU A N 1
ATOM 775 C CA . GLU A 1 97 ? -15.204 2.628 20.490 1.00 94.81 97 GLU A CA 1
ATOM 776 C C . GLU A 1 97 ? -15.382 1.322 21.273 1.00 94.81 97 GLU A C 1
ATOM 778 O O . GLU A 1 97 ? -15.869 1.360 22.402 1.00 94.81 97 GLU A O 1
ATOM 783 N N . VAL A 1 98 ? -14.940 0.186 20.716 1.00 96.25 98 VAL A N 1
ATOM 784 C CA . VAL A 1 98 ? -14.928 -1.103 21.430 1.00 96.25 98 VAL A CA 1
ATOM 785 C C . VAL A 1 98 ? -14.081 -0.999 22.693 1.00 96.25 98 VAL A C 1
ATOM 787 O O . VAL A 1 98 ? -14.550 -1.352 23.770 1.00 96.25 98 VAL A O 1
ATOM 790 N N . SER A 1 99 ? -12.875 -0.435 22.588 1.00 96.50 99 SER A N 1
ATOM 791 C CA . SER A 1 99 ? -12.005 -0.263 23.754 1.00 96.50 99 SER A CA 1
ATOM 792 C C . SER A 1 99 ? -12.660 0.590 24.848 1.00 96.50 99 SER A C 1
ATO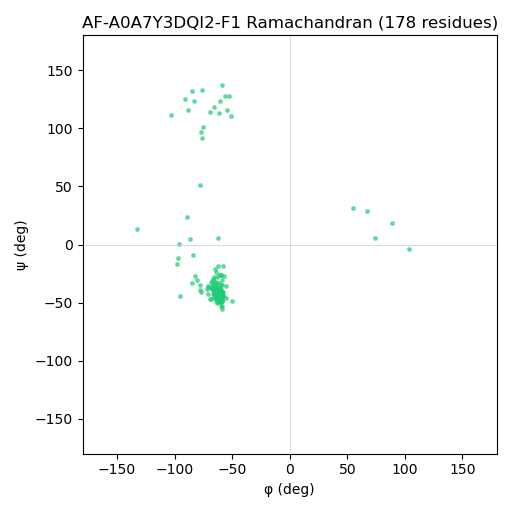M 794 O O . SER A 1 99 ? -12.581 0.246 26.024 1.00 96.50 99 SER A O 1
ATOM 796 N N . ILE A 1 100 ? -13.356 1.674 24.484 1.00 95.00 100 ILE A N 1
ATOM 797 C CA . ILE A 1 100 ? -14.102 2.505 25.443 1.00 95.00 100 ILE A CA 1
ATOM 798 C C . ILE A 1 100 ? -15.234 1.702 26.103 1.00 95.00 100 ILE A C 1
ATOM 800 O O . ILE A 1 100 ? -15.397 1.764 27.322 1.00 95.00 100 ILE A O 1
ATOM 804 N N . ALA A 1 101 ? -15.992 0.927 25.325 1.00 94.25 101 ALA A N 1
ATOM 805 C CA . ALA A 1 101 ? -17.086 0.111 25.845 1.00 94.25 101 ALA A CA 1
ATOM 806 C C . ALA A 1 101 ? -16.591 -0.987 26.809 1.00 94.25 101 ALA A C 1
ATOM 808 O O . ALA A 1 101 ? -17.224 -1.238 27.837 1.00 94.25 101 ALA A O 1
ATOM 809 N N . GLU A 1 102 ? -15.434 -1.595 26.533 1.00 95.00 102 GLU A N 1
ATOM 810 C CA . GLU A 1 102 ? -14.769 -2.531 27.447 1.00 95.00 102 GLU A CA 1
ATOM 811 C C . GLU A 1 102 ? -14.399 -1.861 28.777 1.00 95.00 102 GLU A C 1
ATOM 813 O O . GLU A 1 102 ? -14.682 -2.412 29.846 1.00 95.00 102 GLU A O 1
ATOM 818 N N . PHE A 1 103 ? -13.844 -0.643 28.737 1.00 95.50 103 PHE A N 1
ATOM 819 C CA . PHE A 1 103 ? -13.549 0.127 29.950 1.00 95.50 103 PHE A CA 1
ATOM 820 C C . PHE A 1 103 ? -14.808 0.446 30.766 1.00 95.50 103 PHE A C 1
ATOM 822 O O . PHE A 1 103 ? -14.773 0.397 32.000 1.00 95.50 103 PHE A O 1
ATOM 829 N N . ASP A 1 104 ? -15.930 0.752 30.113 1.00 92.62 104 ASP A N 1
ATOM 830 C CA . ASP A 1 104 ? -17.200 1.006 30.798 1.00 92.62 104 ASP A CA 1
ATOM 831 C C . ASP A 1 104 ? -17.750 -0.252 31.483 1.00 92.62 104 ASP A C 1
ATOM 833 O O . ASP A 1 104 ? -18.239 -0.168 32.617 1.00 92.62 104 ASP A O 1
ATOM 837 N N . ILE A 1 105 ? -17.610 -1.424 30.854 1.00 93.81 105 ILE A N 1
ATOM 838 C CA . ILE A 1 105 ? -17.934 -2.718 31.471 1.00 93.81 105 ILE A CA 1
ATOM 839 C C . ILE A 1 105 ? -17.041 -2.965 32.690 1.00 93.81 105 ILE A C 1
ATOM 841 O O . ILE A 1 105 ? -17.555 -3.277 33.767 1.00 93.81 105 ILE A O 1
ATOM 845 N N . GLU A 1 106 ? -15.724 -2.781 32.570 1.00 94.19 106 GLU A N 1
ATOM 846 C CA . GLU A 1 106 ? -14.788 -2.969 33.686 1.00 94.19 106 GLU A CA 1
ATOM 847 C C . GLU A 1 106 ? -15.124 -2.031 34.859 1.00 94.19 106 GLU A C 1
ATOM 849 O O . GLU A 1 106 ? -15.141 -2.428 36.030 1.00 94.19 106 GLU A O 1
ATOM 854 N N . ARG A 1 107 ? -15.451 -0.771 34.558 1.00 92.25 107 ARG A N 1
ATOM 855 C CA . ARG A 1 107 ? -15.848 0.222 35.559 1.00 92.25 107 ARG A CA 1
ATOM 856 C C . ARG A 1 107 ? -17.174 -0.136 36.227 1.00 92.25 107 ARG A C 1
ATOM 858 O O . ARG A 1 107 ? -17.306 0.063 37.439 1.00 92.25 107 ARG A O 1
ATOM 865 N N . ALA A 1 108 ? -18.144 -0.644 35.469 1.00 90.88 108 ALA A N 1
ATOM 866 C CA . ALA A 1 108 ? -19.412 -1.126 36.006 1.00 90.88 108 ALA A CA 1
ATOM 867 C C . ALA A 1 108 ? -19.205 -2.357 36.901 1.00 90.88 108 ALA A C 1
ATOM 869 O O . ALA A 1 108 ? -19.786 -2.405 37.985 1.00 90.88 108 ALA A O 1
ATOM 870 N N . GLN A 1 109 ? -18.316 -3.284 36.522 1.00 91.56 109 GLN A N 1
ATOM 871 C CA . GLN A 1 109 ? -17.980 -4.459 37.332 1.00 91.56 109 GLN A CA 1
ATOM 872 C C . GLN A 1 109 ? -17.405 -4.038 38.684 1.00 91.56 109 GLN A C 1
ATOM 874 O O . GLN A 1 109 ? -17.939 -4.403 39.726 1.00 91.56 109 GLN A O 1
ATOM 879 N N . LYS A 1 110 ? -16.417 -3.135 38.684 1.00 92.00 110 LYS A N 1
ATOM 880 C CA . LYS A 1 110 ? -15.843 -2.585 39.925 1.00 92.00 110 LYS A CA 1
ATOM 881 C C . LYS A 1 110 ? -16.874 -1.867 40.803 1.00 92.00 110 LYS A C 1
ATOM 883 O O . LYS A 1 110 ? -16.661 -1.733 42.006 1.00 92.00 110 LYS A O 1
ATOM 888 N N . ALA A 1 111 ? -17.952 -1.327 40.228 1.00 88.44 111 ALA A N 1
ATOM 889 C CA . ALA A 1 111 ? -19.032 -0.704 40.992 1.00 88.44 111 ALA A CA 1
ATOM 890 C C . ALA A 1 111 ? -19.969 -1.743 41.632 1.00 88.44 111 ALA A C 1
ATOM 892 O O . ALA A 1 111 ? -20.428 -1.502 42.750 1.00 88.44 111 ALA A O 1
ATOM 893 N N . ILE A 1 112 ? -20.206 -2.875 40.956 1.00 89.25 112 ILE A N 1
ATOM 894 C CA . ILE A 1 112 ? -20.920 -4.038 41.504 1.00 89.2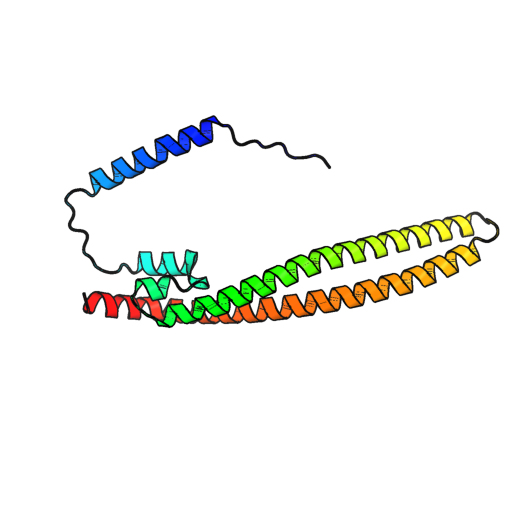5 112 ILE A CA 1
ATOM 895 C C . ILE A 1 112 ? -20.126 -4.628 42.671 1.00 89.25 112 ILE A C 1
ATOM 897 O O . ILE A 1 112 ? -20.679 -4.784 43.755 1.00 89.25 112 ILE A O 1
ATOM 901 N N . ASP A 1 113 ? -18.822 -4.852 42.491 1.00 89.88 113 ASP A N 1
ATOM 902 C CA . ASP A 1 113 ? -17.954 -5.441 43.522 1.00 89.88 113 ASP A CA 1
ATOM 903 C C . ASP A 1 113 ? -17.883 -4.571 44.793 1.00 89.88 113 ASP A C 1
ATOM 905 O O . ASP A 1 113 ? -17.665 -5.064 45.896 1.00 89.88 113 ASP A O 1
ATOM 909 N N . LYS A 1 114 ? -18.100 -3.256 44.649 1.00 90.94 114 LYS A N 1
ATOM 910 C CA . LYS A 1 114 ? -18.166 -2.284 45.754 1.00 90.94 114 LYS A CA 1
ATOM 911 C C . LYS A 1 114 ? -19.562 -2.144 46.376 1.00 90.94 114 LYS A C 1
ATOM 913 O O . LYS A 1 114 ? -19.743 -1.266 47.215 1.00 90.94 114 LYS A O 1
ATOM 918 N N . GLY A 1 115 ? -20.541 -2.944 45.949 1.00 85.31 115 GLY A N 1
ATOM 919 C CA . GLY A 1 115 ? -21.896 -2.963 46.506 1.00 85.31 115 GLY A CA 1
ATOM 920 C C . GLY A 1 115 ? -22.702 -1.686 46.261 1.00 85.31 115 GLY A C 1
ATOM 921 O O . GLY A 1 115 ? -23.531 -1.323 47.087 1.00 85.31 115 GLY A O 1
ATOM 922 N N . ARG A 1 116 ? -22.444 -0.951 45.168 1.00 83.69 116 ARG A N 1
ATOM 923 C CA . ARG A 1 116 ? -23.181 0.290 44.877 1.00 83.69 116 ARG A CA 1
ATOM 924 C C . ARG A 1 116 ? -24.587 -0.003 44.350 1.00 83.69 116 ARG A C 1
ATOM 926 O O . ARG A 1 116 ? -24.746 -0.753 43.386 1.00 83.69 116 ARG A O 1
ATOM 933 N N . ASP A 1 117 ? -25.581 0.693 44.891 1.00 79.19 117 ASP A N 1
ATOM 934 C CA . ASP A 1 117 ? -26.963 0.604 44.415 1.00 79.19 117 ASP A CA 1
ATOM 935 C C . ASP A 1 117 ? -27.089 1.002 42.933 1.00 79.19 117 ASP A C 1
ATOM 937 O O . ASP A 1 117 ? -26.466 1.955 42.449 1.00 79.19 117 ASP A O 1
ATOM 941 N N . GLY A 1 118 ? -27.878 0.231 42.178 1.00 80.06 118 GLY A N 1
ATOM 942 C CA . GLY A 1 118 ? -28.084 0.427 40.737 1.00 80.06 118 GLY A CA 1
ATOM 943 C C . GLY A 1 118 ? -26.906 0.015 39.837 1.00 80.06 118 GLY A C 1
ATOM 944 O O . GLY A 1 118 ? -26.964 0.236 38.624 1.00 80.06 118 GLY A O 1
ATOM 945 N N . ALA A 1 119 ? -25.840 -0.589 40.380 1.00 80.88 119 ALA A N 1
ATOM 946 C CA . ALA A 1 119 ? -24.674 -1.012 39.597 1.00 80.88 119 ALA A CA 1
ATOM 947 C C . ALA A 1 119 ? -24.991 -2.126 38.581 1.00 80.88 119 ALA A C 1
ATOM 949 O O . ALA A 1 119 ? -24.485 -2.082 37.459 1.00 80.88 119 ALA A O 1
ATOM 950 N N . GLN A 1 120 ? -25.894 -3.053 38.920 1.00 86.56 120 GLN A N 1
ATOM 951 C CA . GLN A 1 120 ? -26.334 -4.112 38.003 1.00 86.56 120 GLN A CA 1
ATOM 952 C C . GLN A 1 120 ? -27.001 -3.536 36.745 1.00 86.56 120 GLN A C 1
ATOM 954 O O . GLN A 1 120 ? -26.655 -3.893 35.624 1.00 86.56 120 GLN A O 1
ATOM 959 N N . GLN A 1 121 ? -27.871 -2.539 36.921 1.00 88.69 121 GLN A N 1
ATOM 960 C CA . GLN A 1 121 ? -28.553 -1.869 35.813 1.00 88.69 121 GLN A CA 1
ATOM 961 C C . GLN A 1 121 ? -27.574 -1.135 34.879 1.00 88.69 121 GLN A C 1
ATOM 963 O O . GLN A 1 121 ? -27.803 -1.050 33.672 1.00 88.69 121 GLN A O 1
ATOM 968 N N . LYS A 1 122 ? -26.474 -0.592 35.423 1.00 86.69 122 LYS A N 1
ATOM 969 C CA . LYS A 1 122 ? -25.406 0.038 34.629 1.00 86.69 122 LYS A CA 1
ATOM 970 C C . LYS A 1 122 ? -24.584 -0.992 33.857 1.00 86.69 122 LYS A C 1
ATOM 972 O O . LYS A 1 122 ? -24.243 -0.731 32.709 1.00 86.69 122 LYS A O 1
ATOM 977 N N . MET A 1 123 ? -24.312 -2.150 34.458 1.00 90.00 123 MET A N 1
ATOM 978 C CA . MET A 1 123 ? -23.643 -3.266 33.788 1.00 90.00 123 MET A CA 1
ATOM 979 C C . MET A 1 123 ? -24.464 -3.792 32.609 1.00 90.00 123 MET A C 1
ATOM 981 O O . MET A 1 123 ? -23.928 -3.963 31.517 1.00 90.00 123 MET A O 1
ATOM 985 N N . ASP A 1 124 ? -25.769 -3.989 32.795 1.00 91.62 124 ASP A N 1
ATOM 986 C CA . ASP A 1 124 ? -26.637 -4.492 31.727 1.00 91.62 124 ASP A CA 1
ATOM 987 C C . ASP A 1 124 ? -26.697 -3.508 30.546 1.00 91.62 124 ASP A C 1
ATOM 989 O O . ASP A 1 124 ? -26.589 -3.916 29.389 1.00 91.62 124 ASP A O 1
ATOM 993 N N . LYS A 1 125 ? -26.755 -2.197 30.827 1.00 90.88 125 LYS A N 1
ATOM 994 C CA . LYS A 1 125 ? -26.654 -1.147 29.799 1.00 90.88 125 LYS A CA 1
ATOM 995 C C . LYS A 1 125 ? -25.301 -1.151 29.081 1.00 90.88 125 LYS A C 1
ATOM 997 O O . LYS A 1 125 ? -25.277 -1.032 27.860 1.00 90.88 125 LYS A O 1
ATOM 1002 N N . ALA A 1 126 ? -24.192 -1.306 29.806 1.00 91.25 126 ALA A N 1
ATOM 1003 C CA . ALA A 1 126 ? -22.853 -1.354 29.214 1.00 91.25 126 ALA A CA 1
ATOM 1004 C C . ALA A 1 126 ? -22.673 -2.582 28.303 1.00 91.25 126 ALA A C 1
ATOM 1006 O O . ALA A 1 126 ? -22.150 -2.460 27.199 1.00 91.25 126 ALA A O 1
ATOM 1007 N N . LYS A 1 127 ? -23.194 -3.750 28.703 1.00 93.44 127 LYS A N 1
ATOM 1008 C CA . LYS A 1 127 ? -23.202 -4.963 27.865 1.00 93.44 127 LYS A CA 1
ATOM 1009 C C . LYS A 1 127 ? -24.051 -4.800 26.605 1.00 93.44 127 LYS A C 1
ATOM 1011 O O . LYS A 1 127 ? -23.633 -5.225 25.531 1.00 93.44 127 LYS A O 1
ATOM 1016 N N . GLN A 1 128 ? -25.221 -4.168 26.715 1.00 93.69 128 GLN A N 1
ATOM 1017 C CA . GLN A 1 128 ? -26.049 -3.849 25.548 1.00 93.69 128 GLN A CA 1
ATOM 1018 C C . GLN A 1 128 ? -25.329 -2.888 24.593 1.00 93.69 128 GLN A C 1
ATOM 1020 O O . GLN A 1 128 ? -25.325 -3.120 23.387 1.00 93.69 128 GLN A O 1
ATOM 1025 N N . ALA A 1 129 ? -24.673 -1.850 25.123 1.00 92.31 129 ALA A N 1
ATOM 1026 C CA . ALA A 1 129 ? -23.877 -0.921 24.325 1.00 92.31 129 ALA A CA 1
ATOM 1027 C C . ALA A 1 129 ? -22.706 -1.630 23.622 1.00 92.31 129 ALA A C 1
ATOM 1029 O O . ALA A 1 129 ? -22.513 -1.440 22.425 1.00 92.31 129 ALA A O 1
ATOM 1030 N N . MET A 1 130 ? -21.991 -2.516 24.322 1.00 93.06 130 MET A N 1
ATOM 1031 C CA . MET A 1 130 ? -20.907 -3.319 23.747 1.00 93.06 130 MET A CA 1
ATOM 1032 C C . MET A 1 130 ? -21.383 -4.186 22.576 1.00 93.06 130 MET A C 1
ATOM 1034 O O . MET A 1 130 ? -20.725 -4.225 21.543 1.00 93.06 130 MET A O 1
ATOM 1038 N N . ALA A 1 131 ? -22.551 -4.829 22.685 1.00 94.06 131 ALA A N 1
ATOM 1039 C CA . ALA A 1 131 ? -23.105 -5.623 21.587 1.00 94.06 131 ALA A CA 1
ATOM 1040 C C . ALA A 1 131 ? -23.384 -4.776 20.327 1.00 94.06 131 ALA A C 1
ATOM 1042 O O . ALA A 1 131 ? -23.166 -5.237 19.206 1.00 94.06 131 ALA A O 1
ATOM 1043 N N . ILE A 1 132 ? -23.830 -3.527 20.502 1.00 93.75 132 ILE A N 1
ATOM 1044 C CA . ILE A 1 132 ? -24.064 -2.587 19.395 1.00 93.75 132 ILE A CA 1
ATOM 1045 C C . ILE A 1 132 ? -22.735 -2.173 18.753 1.00 93.75 132 ILE A C 1
ATOM 1047 O O . ILE A 1 132 ? -22.604 -2.202 17.529 1.00 93.75 132 ILE A O 1
ATOM 1051 N N . VAL A 1 133 ? -21.742 -1.810 19.567 1.00 95.06 133 VAL A N 1
ATOM 1052 C CA . VAL A 1 133 ? -20.430 -1.366 19.077 1.00 95.06 133 VAL A CA 1
ATOM 1053 C C . VAL A 1 133 ? -19.672 -2.512 18.398 1.00 95.06 133 VAL A C 1
ATOM 1055 O O . VAL A 1 133 ? -19.074 -2.302 17.345 1.00 95.06 133 VAL A O 1
ATOM 1058 N N . GLN A 1 134 ? -19.763 -3.738 18.921 1.00 94.75 134 GLN A N 1
ATOM 1059 C CA . GLN A 1 134 ? -19.167 -4.921 18.298 1.00 94.75 134 GLN A CA 1
ATOM 1060 C C . GLN A 1 134 ? -19.755 -5.176 16.9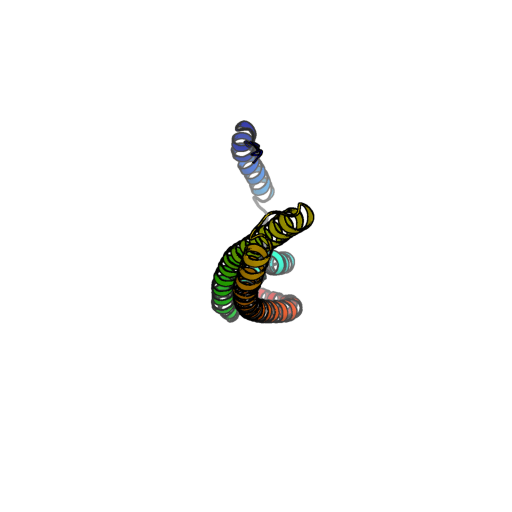07 1.00 94.75 134 GLN A C 1
ATOM 1062 O O . GLN A 1 134 ? -19.012 -5.362 15.947 1.00 94.75 134 GLN A O 1
ATOM 1067 N N . LYS A 1 135 ? -21.083 -5.086 16.767 1.00 95.19 135 LYS A N 1
ATOM 1068 C CA . LYS A 1 135 ? -21.737 -5.210 15.460 1.00 95.19 135 LYS A CA 1
ATOM 1069 C C . LYS A 1 135 ? -21.250 -4.136 14.479 1.00 95.19 135 LYS A C 1
ATOM 1071 O O . LYS A 1 135 ? -20.979 -4.441 13.319 1.00 95.19 135 LYS A O 1
ATOM 1076 N N . ASN A 1 136 ? -21.100 -2.892 14.941 1.00 94.25 136 ASN A N 1
ATOM 1077 C CA . ASN A 1 136 ? -20.544 -1.818 14.117 1.00 94.25 136 ASN A CA 1
ATOM 1078 C C . ASN A 1 136 ? -19.105 -2.132 13.679 1.00 94.25 136 ASN A C 1
ATOM 1080 O O . ASN A 1 136 ? -18.766 -1.890 12.520 1.00 94.25 136 ASN A O 1
ATOM 1084 N N . LEU A 1 137 ? -18.266 -2.675 14.569 1.00 96.00 137 LEU A N 1
ATOM 1085 C CA . LEU A 1 137 ? -16.906 -3.095 14.234 1.00 96.00 137 LEU A CA 1
ATOM 1086 C C . LEU A 1 137 ? -16.906 -4.177 13.151 1.00 96.00 137 LEU A C 1
ATOM 1088 O O . LEU A 1 137 ? -16.206 -4.008 12.154 1.00 96.00 137 LEU A O 1
ATOM 1092 N N . ASP A 1 138 ? -17.732 -5.214 13.291 1.00 96.31 138 ASP A N 1
ATOM 1093 C CA . ASP A 1 138 ? -17.826 -6.311 12.322 1.00 96.31 138 ASP A CA 1
ATOM 1094 C C . ASP A 1 138 ? -18.217 -5.789 10.924 1.00 96.31 138 ASP A C 1
ATOM 1096 O O . ASP A 1 138 ? -17.635 -6.173 9.904 1.00 96.31 138 ASP A O 1
ATOM 1100 N N . GLU A 1 139 ? -19.153 -4.833 10.857 1.00 95.56 139 GLU A N 1
ATOM 1101 C CA . GLU A 1 139 ? -19.533 -4.166 9.606 1.00 95.56 139 GLU A CA 1
ATOM 1102 C C . GLU A 1 139 ? -18.364 -3.380 8.983 1.00 95.56 139 GLU A C 1
ATOM 1104 O O . GLU A 1 139 ? -18.157 -3.411 7.761 1.00 95.56 139 GLU A O 1
ATOM 1109 N N . LYS A 1 140 ? -17.568 -2.672 9.800 1.00 96.56 140 LYS A N 1
ATOM 1110 C CA . LYS A 1 140 ? -16.395 -1.929 9.305 1.00 96.56 140 LYS A CA 1
ATOM 1111 C C . LYS A 1 140 ? -15.264 -2.864 8.882 1.00 96.56 140 LYS A C 1
ATOM 1113 O O . LYS A 1 140 ? -14.607 -2.581 7.876 1.00 96.56 140 LYS A O 1
ATOM 1118 N N . GLU A 1 141 ? -15.065 -3.976 9.583 1.00 96.12 141 GLU A N 1
ATOM 1119 C CA . GLU A 1 141 ? -14.105 -5.017 9.214 1.00 96.12 141 GLU A CA 1
ATOM 1120 C C . GLU A 1 141 ? -14.468 -5.669 7.884 1.00 96.12 141 GLU A C 1
ATOM 1122 O O . GLU A 1 141 ? -13.601 -5.799 7.017 1.00 96.12 141 GLU A O 1
ATOM 1127 N N . ALA A 1 142 ? -15.746 -5.983 7.661 1.00 96.38 142 ALA A N 1
ATOM 1128 C CA . ALA A 1 142 ? -16.220 -6.519 6.389 1.00 96.38 142 ALA A CA 1
ATOM 1129 C C . ALA A 1 142 ? -15.963 -5.547 5.223 1.00 96.38 142 ALA A C 1
ATOM 1131 O O . ALA A 1 142 ? -15.490 -5.954 4.155 1.00 96.38 142 ALA A O 1
ATOM 1132 N N . ASN A 1 143 ? -16.211 -4.246 5.425 1.00 95.25 143 ASN A N 1
ATOM 1133 C CA . ASN A 1 143 ? -15.909 -3.226 4.419 1.00 95.25 143 ASN A CA 1
ATOM 1134 C C . ASN A 1 143 ? -14.398 -3.121 4.145 1.00 95.25 143 ASN A C 1
ATOM 1136 O O . ASN A 1 143 ? -13.983 -3.106 2.986 1.00 95.25 143 ASN A O 1
ATOM 1140 N N . HIS A 1 144 ? -13.568 -3.098 5.192 1.00 96.69 144 HIS A N 1
ATOM 1141 C CA . HIS A 1 144 ? -12.111 -3.106 5.048 1.00 96.69 144 HIS A CA 1
ATOM 1142 C C . HIS A 1 144 ? -11.623 -4.347 4.286 1.00 96.69 144 HIS A C 1
ATOM 1144 O O . HIS A 1 144 ? -10.874 -4.217 3.317 1.00 96.69 144 HIS A O 1
ATOM 1150 N N . ALA A 1 145 ? -12.092 -5.540 4.659 1.00 96.69 145 ALA A N 1
ATOM 1151 C CA . ALA A 1 145 ? -11.723 -6.801 4.022 1.00 96.69 145 ALA A CA 1
ATOM 1152 C C . ALA A 1 145 ? -12.100 -6.832 2.533 1.00 96.69 145 ALA A C 1
ATOM 1154 O O . ALA A 1 145 ? -11.319 -7.302 1.703 1.00 96.69 145 ALA A O 1
ATOM 1155 N N . LYS A 1 146 ? -13.266 -6.282 2.172 1.00 96.19 146 LYS A N 1
ATOM 1156 C CA . LYS A 1 146 ? -13.709 -6.153 0.777 1.00 96.19 146 LYS A CA 1
ATOM 1157 C C . LYS A 1 146 ? -12.737 -5.305 -0.050 1.00 96.19 146 LYS A C 1
ATOM 1159 O O . LYS A 1 146 ? -12.259 -5.766 -1.088 1.00 96.19 146 LYS A O 1
ATOM 1164 N N . TRP A 1 147 ? -12.412 -4.095 0.408 1.00 95.69 147 TRP A N 1
ATOM 1165 C CA . TRP A 1 147 ? -11.492 -3.199 -0.308 1.00 95.69 147 TRP A CA 1
ATOM 1166 C C . TRP A 1 147 ? -10.062 -3.726 -0.343 1.00 95.69 147 TRP A C 1
ATOM 1168 O O . TRP A 1 147 ? -9.386 -3.617 -1.371 1.00 95.69 147 TRP A O 1
ATOM 1178 N N . PHE A 1 148 ? -9.621 -4.354 0.746 1.00 95.62 148 PHE A N 1
ATOM 1179 C CA . PHE A 1 148 ? -8.333 -5.026 0.799 1.00 95.62 148 PHE A CA 1
ATOM 1180 C C . PHE A 1 148 ? -8.261 -6.136 -0.254 1.00 95.62 148 PHE A C 1
ATOM 1182 O O . PHE A 1 148 ? -7.339 -6.139 -1.062 1.00 95.62 148 PHE A O 1
ATOM 1189 N N . ARG A 1 149 ? -9.285 -6.997 -0.349 1.00 96.38 149 ARG A N 1
ATOM 1190 C CA . ARG A 1 149 ? -9.347 -8.074 -1.349 1.00 96.38 149 ARG A CA 1
ATOM 1191 C C . ARG A 1 149 ? -9.269 -7.548 -2.783 1.00 96.38 149 ARG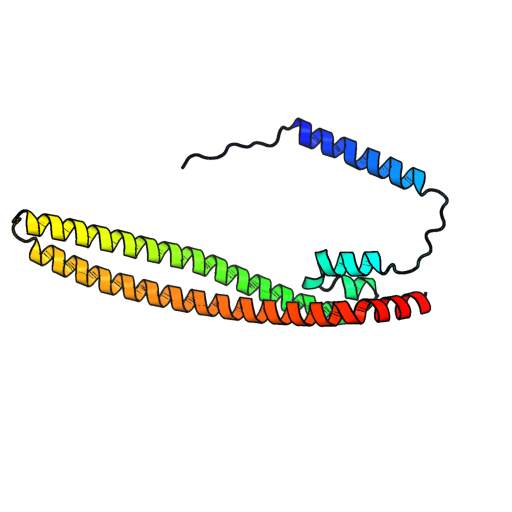 A C 1
ATOM 1193 O O . ARG A 1 149 ? -8.516 -8.102 -3.580 1.00 96.38 149 ARG A O 1
ATOM 1200 N N . TYR A 1 150 ? -10.003 -6.487 -3.121 1.00 95.31 150 TYR A N 1
ATOM 1201 C CA . TYR A 1 150 ? -9.924 -5.887 -4.460 1.00 95.31 150 TYR A CA 1
ATOM 1202 C C . TYR A 1 150 ? -8.538 -5.318 -4.765 1.00 95.31 150 TYR A C 1
ATOM 1204 O O . TYR A 1 150 ? -8.009 -5.536 -5.856 1.00 95.31 150 TYR A O 1
ATOM 1212 N N . THR A 1 151 ? -7.924 -4.652 -3.788 1.00 95.44 151 THR A N 1
ATOM 1213 C CA . THR A 1 151 ? -6.561 -4.124 -3.918 1.00 95.44 151 THR A CA 1
ATOM 1214 C C . THR A 1 151 ? -5.550 -5.254 -4.106 1.00 95.44 151 THR A C 1
ATOM 1216 O O . THR A 1 151 ? -4.699 -5.169 -4.988 1.00 95.44 151 THR A O 1
ATOM 1219 N N . SER A 1 152 ? -5.669 -6.344 -3.341 1.00 94.81 152 SER A N 1
ATOM 1220 C CA . SER A 1 152 ? -4.813 -7.526 -3.474 1.00 94.81 152 SER A CA 1
ATOM 1221 C C . SER A 1 152 ? -4.942 -8.175 -4.848 1.00 94.81 152 SER A C 1
ATOM 1223 O O . SER A 1 152 ? -3.927 -8.510 -5.448 1.00 94.81 152 SER A O 1
ATOM 1225 N N . ILE A 1 153 ? -6.160 -8.318 -5.379 1.00 95.00 153 ILE A N 1
ATOM 1226 C CA . ILE A 1 153 ? -6.373 -8.868 -6.726 1.00 95.00 153 ILE A CA 1
ATOM 1227 C C . ILE A 1 153 ? -5.689 -7.984 -7.775 1.00 95.00 153 ILE A C 1
ATOM 1229 O O . ILE A 1 153 ? -4.931 -8.498 -8.594 1.00 95.00 153 ILE A O 1
ATOM 1233 N N . ALA A 1 154 ? -5.895 -6.663 -7.729 1.00 93.69 154 ALA A N 1
ATOM 1234 C CA . ALA A 1 154 ? -5.251 -5.735 -8.662 1.00 93.69 154 ALA A CA 1
ATOM 1235 C C . ALA A 1 154 ? -3.714 -5.791 -8.567 1.00 93.69 154 ALA A C 1
ATOM 1237 O O . ALA A 1 154 ? -3.028 -5.831 -9.590 1.00 93.69 154 ALA A O 1
ATOM 1238 N N . ALA A 1 155 ? -3.171 -5.861 -7.348 1.00 93.81 155 ALA A N 1
ATOM 1239 C CA . ALA A 1 155 ? -1.735 -5.989 -7.112 1.00 93.81 155 ALA A CA 1
ATOM 1240 C C . ALA A 1 155 ? -1.169 -7.311 -7.656 1.00 93.81 155 ALA A C 1
ATOM 1242 O O . ALA A 1 155 ? -0.120 -7.306 -8.297 1.00 93.81 155 ALA A O 1
ATOM 1243 N N . ILE A 1 156 ? -1.876 -8.431 -7.461 1.00 95.56 156 ILE A N 1
ATOM 1244 C CA . ILE A 1 156 ? -1.486 -9.740 -8.005 1.00 95.56 156 ILE A CA 1
ATOM 1245 C C . ILE A 1 156 ? -1.488 -9.705 -9.535 1.00 95.56 156 ILE A C 1
ATOM 1247 O O . ILE A 1 156 ? -0.533 -10.176 -10.145 1.00 95.56 156 ILE A O 1
ATOM 1251 N N . VAL A 1 157 ? -2.511 -9.116 -10.162 1.00 94.94 157 VAL A N 1
ATOM 1252 C CA . VAL A 1 157 ? -2.590 -8.996 -11.628 1.00 94.94 157 VAL A CA 1
ATOM 1253 C C . VAL A 1 157 ? -1.388 -8.228 -12.187 1.00 94.94 157 VAL A C 1
ATOM 1255 O O . VAL A 1 157 ? -0.719 -8.727 -13.094 1.00 94.94 157 VAL A O 1
ATOM 1258 N N . ILE A 1 158 ? -1.055 -7.061 -11.617 1.00 93.69 158 ILE A N 1
ATOM 1259 C CA . ILE A 1 158 ? 0.142 -6.303 -12.023 1.00 93.69 158 ILE A CA 1
ATOM 1260 C C . ILE A 1 158 ? 1.416 -7.116 -11.766 1.00 93.69 158 ILE A C 1
ATOM 1262 O O . ILE A 1 158 ? 2.299 -7.151 -12.621 1.00 93.69 158 ILE A O 1
ATOM 1266 N N . GLY A 1 159 ? 1.512 -7.795 -10.621 1.00 94.75 159 GLY A N 1
ATOM 1267 C CA . GLY A 1 159 ? 2.657 -8.638 -10.276 1.00 94.75 159 GLY A CA 1
ATOM 1268 C C . GLY A 1 159 ? 2.893 -9.761 -11.288 1.00 94.75 159 GLY A C 1
ATOM 1269 O O . GLY A 1 159 ? 4.015 -9.944 -11.752 1.00 94.75 159 GLY A O 1
ATOM 1270 N N . VAL A 1 160 ? 1.837 -10.466 -11.705 1.00 96.00 160 VAL A N 1
ATOM 1271 C CA . VAL A 1 160 ? 1.916 -11.508 -12.742 1.00 96.00 160 VAL A CA 1
ATOM 1272 C C . VAL A 1 160 ? 2.383 -10.919 -14.070 1.00 96.00 160 VAL A C 1
ATOM 1274 O O . VAL A 1 160 ? 3.283 -11.468 -14.703 1.00 96.00 160 VAL A O 1
ATOM 1277 N N . PHE A 1 161 ? 1.826 -9.778 -14.476 1.00 94.06 161 PHE A N 1
ATOM 1278 C CA . PHE A 1 161 ? 2.252 -9.094 -15.696 1.00 94.06 161 PHE A CA 1
ATOM 1279 C C . PHE A 1 161 ? 3.729 -8.681 -15.632 1.00 94.06 161 PHE A C 1
ATOM 1281 O O . PHE A 1 161 ? 4.460 -8.845 -16.607 1.00 94.06 161 PHE A O 1
ATOM 1288 N N . LEU A 1 162 ? 4.208 -8.199 -14.482 1.00 94.19 162 LEU A N 1
ATOM 1289 C CA . LEU A 1 162 ? 5.622 -7.880 -14.281 1.00 94.19 162 LEU A CA 1
ATOM 1290 C C . LEU A 1 162 ? 6.527 -9.101 -14.382 1.00 94.19 162 LEU A C 1
ATOM 1292 O O . LEU A 1 162 ? 7.591 -9.002 -14.991 1.00 94.19 162 LEU A O 1
ATOM 1296 N N . LEU A 1 163 ? 6.115 -10.238 -13.824 1.00 95.50 163 LEU A N 1
ATOM 1297 C CA . LEU A 1 163 ? 6.879 -11.477 -13.934 1.00 95.50 163 LEU A CA 1
ATOM 1298 C C . LEU A 1 163 ? 6.977 -11.940 -15.386 1.00 95.50 163 LEU A C 1
ATOM 1300 O O . LEU A 1 163 ? 8.074 -12.246 -15.841 1.00 95.50 163 LEU A O 1
ATOM 1304 N N . ILE A 1 164 ? 5.867 -11.925 -16.132 1.00 93.94 164 ILE A N 1
ATOM 1305 C CA . ILE A 1 164 ? 5.868 -12.233 -17.571 1.00 93.94 164 ILE A CA 1
ATOM 1306 C C . ILE A 1 164 ? 6.864 -11.321 -18.299 1.00 93.94 164 ILE A C 1
ATOM 1308 O O . ILE A 1 164 ? 7.694 -11.785 -19.083 1.00 93.94 164 ILE A O 1
ATOM 1312 N N . ASP A 1 165 ? 6.840 -10.028 -17.991 1.00 91.75 165 ASP A N 1
ATOM 1313 C CA . ASP A 1 165 ? 7.705 -9.056 -18.645 1.00 91.75 165 ASP A CA 1
ATOM 1314 C C . ASP A 1 165 ? 9.183 -9.215 -18.295 1.00 91.75 165 ASP A C 1
ATOM 1316 O O . ASP A 1 165 ? 10.024 -9.028 -19.174 1.00 91.75 165 ASP A O 1
ATOM 1320 N N . ALA A 1 166 ? 9.514 -9.654 -17.080 1.00 92.81 166 ALA A N 1
ATOM 1321 C CA . ALA A 1 166 ? 10.889 -9.967 -16.691 1.00 92.81 166 ALA A CA 1
ATOM 1322 C C . ALA A 1 166 ? 11.541 -10.997 -17.634 1.00 92.81 166 ALA A C 1
ATOM 1324 O O . ALA A 1 166 ? 12.727 -10.875 -17.961 1.00 92.81 166 ALA A O 1
ATOM 1325 N N . PHE A 1 167 ? 10.754 -11.967 -18.121 1.00 94.12 167 PHE A N 1
ATOM 1326 C CA . PHE A 1 167 ? 11.192 -12.966 -19.101 1.00 94.12 167 PHE A CA 1
ATOM 1327 C C . PHE A 1 167 ? 11.187 -12.443 -20.545 1.00 94.12 167 PHE A C 1
ATOM 1329 O O . PHE A 1 167 ? 12.012 -12.867 -21.355 1.00 94.12 167 PHE A O 1
ATOM 1336 N N . LEU A 1 168 ? 10.291 -11.513 -20.891 1.00 91.50 168 LEU A N 1
ATOM 1337 C CA . LEU A 1 168 ? 10.172 -10.978 -22.254 1.00 91.50 168 LEU A CA 1
ATOM 1338 C C . LEU A 1 168 ? 11.185 -9.865 -22.574 1.00 91.50 168 LEU A C 1
ATOM 1340 O O . LEU A 1 168 ? 11.546 -9.693 -23.743 1.00 91.50 168 LEU A O 1
ATOM 1344 N N . ILE A 1 169 ? 11.663 -9.119 -21.570 1.00 89.50 169 ILE A N 1
ATOM 1345 C CA . ILE A 1 169 ? 12.568 -7.964 -21.735 1.00 89.50 169 ILE A CA 1
ATOM 1346 C C . ILE A 1 169 ? 13.793 -8.266 -22.619 1.00 89.50 169 ILE A C 1
ATOM 1348 O O . ILE A 1 169 ? 14.018 -7.507 -23.565 1.00 89.50 169 ILE A O 1
ATOM 1352 N N . PRO A 1 170 ? 14.560 -9.361 -22.429 1.00 88.19 170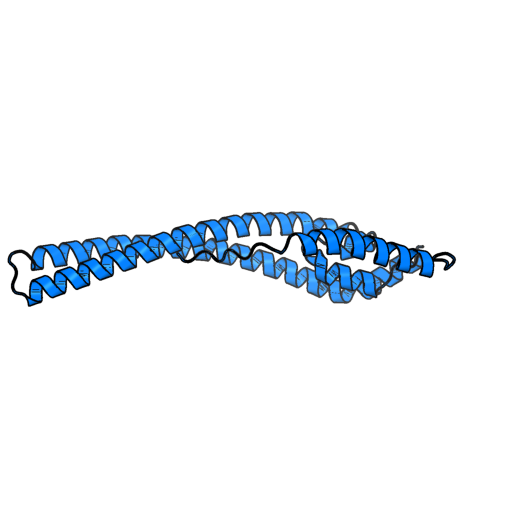 PRO A N 1
ATOM 1353 C CA . PRO A 1 170 ? 15.738 -9.640 -23.253 1.00 88.19 170 PRO A CA 1
ATOM 1354 C C . PRO A 1 170 ? 15.409 -9.786 -24.740 1.00 88.19 170 PRO A C 1
ATOM 1356 O O . PRO A 1 170 ? 16.176 -9.339 -25.595 1.00 88.19 170 PRO A O 1
ATOM 1359 N N . GLY A 1 171 ? 14.266 -10.406 -25.050 1.00 87.81 171 GLY A N 1
ATOM 1360 C CA . GLY A 1 171 ? 13.788 -10.585 -26.417 1.00 87.81 171 GLY A CA 1
ATOM 1361 C C . GLY A 1 171 ? 13.314 -9.273 -27.034 1.00 87.81 171 GLY A C 1
ATOM 1362 O O . GLY A 1 171 ? 13.645 -8.986 -28.183 1.00 87.81 171 GLY A O 1
ATOM 1363 N N . MET A 1 172 ? 12.584 -8.456 -26.271 1.00 88.25 172 MET A N 1
ATOM 1364 C CA . MET A 1 172 ? 12.120 -7.144 -26.732 1.00 88.25 172 MET A CA 1
ATOM 1365 C C . MET A 1 172 ? 13.294 -6.203 -27.011 1.00 88.25 172 MET A C 1
ATOM 1367 O O . MET A 1 172 ? 13.337 -5.593 -28.077 1.00 88.25 172 MET A O 1
ATOM 1371 N N . VAL A 1 173 ? 14.274 -6.139 -26.105 1.00 87.62 173 VAL A N 1
ATOM 1372 C CA . VAL A 1 173 ? 15.463 -5.289 -26.266 1.00 87.62 173 VAL A CA 1
ATOM 1373 C C . VAL A 1 173 ? 16.261 -5.695 -27.503 1.00 87.62 173 VAL A C 1
ATOM 1375 O O . VAL A 1 173 ? 16.580 -4.839 -28.318 1.00 87.62 173 VAL A O 1
ATOM 1378 N N . ARG A 1 174 ? 16.509 -7.000 -27.709 1.00 85.50 174 ARG A N 1
ATOM 1379 C CA . ARG A 1 174 ? 17.191 -7.498 -28.920 1.00 85.50 174 ARG A CA 1
ATOM 1380 C C . ARG A 1 174 ? 16.454 -7.110 -30.203 1.00 85.50 174 ARG A C 1
ATOM 1382 O O . ARG A 1 174 ? 17.087 -6.691 -31.161 1.00 85.50 174 ARG A O 1
ATOM 1389 N N . LYS A 1 175 ? 15.124 -7.250 -30.227 1.00 85.56 175 LYS A N 1
ATOM 1390 C CA . LYS A 1 175 ? 14.306 -6.908 -31.401 1.00 85.56 175 LYS A CA 1
ATOM 1391 C C . LYS A 1 175 ? 14.308 -5.415 -31.702 1.00 85.56 175 LYS A C 1
ATOM 1393 O O . LYS A 1 175 ? 14.254 -5.051 -32.868 1.00 85.56 175 LYS A O 1
ATOM 1398 N N . CYS A 1 176 ? 14.320 -4.568 -30.677 1.00 84.69 176 CYS A N 1
ATOM 1399 C CA . CYS A 1 176 ? 14.328 -3.125 -30.877 1.00 84.69 176 CYS A CA 1
ATOM 1400 C C . CYS A 1 176 ? 15.715 -2.621 -31.281 1.00 84.69 176 CYS A C 1
ATOM 1402 O O . CYS A 1 176 ? 15.805 -1.852 -32.224 1.00 84.69 176 CYS A O 1
ATOM 1404 N N . ALA A 1 177 ? 16.779 -3.143 -30.663 1.00 83.50 177 ALA A N 1
ATOM 1405 C CA . ALA A 1 177 ? 18.155 -2.833 -31.045 1.00 83.50 177 ALA A CA 1
ATOM 1406 C C . ALA A 1 177 ? 18.519 -3.310 -32.463 1.00 83.50 177 ALA A C 1
ATOM 1408 O O . ALA A 1 177 ? 19.437 -2.777 -33.054 1.00 83.50 177 ALA A O 1
ATOM 1409 N N . ALA A 1 178 ? 17.822 -4.313 -33.012 1.00 81.31 178 ALA A N 1
ATOM 1410 C CA . ALA A 1 178 ? 17.996 -4.746 -34.404 1.00 81.31 178 ALA A CA 1
ATOM 1411 C C . ALA A 1 178 ? 17.183 -3.921 -35.424 1.00 81.31 178 ALA A C 1
ATOM 1413 O O . ALA A 1 178 ? 17.306 -4.150 -36.625 1.00 81.31 178 ALA A O 1
ATOM 1414 N N . ARG A 1 179 ? 16.278 -3.050 -34.959 1.00 76.88 179 ARG A N 1
ATOM 1415 C CA . ARG A 1 179 ? 15.462 -2.156 -35.802 1.00 76.88 179 ARG A CA 1
ATOM 1416 C C . ARG A 1 179 ? 16.036 -0.741 -35.888 1.00 76.88 179 ARG A C 1
ATOM 1418 O O . ARG A 1 179 ? 15.578 0.016 -36.740 1.00 76.88 179 ARG A O 1
ATOM 1425 N N . GLU A 1 180 ? 16.932 -0.396 -34.971 1.00 66.94 180 GLU A N 1
ATOM 1426 C CA . GLU A 1 180 ? 17.698 0.855 -34.931 1.00 66.94 180 GLU A CA 1
ATOM 1427 C C . GLU A 1 180 ? 19.065 0.631 -35.572 1.00 66.94 180 GLU A C 1
ATOM 1429 O O . GLU A 1 180 ? 19.518 1.563 -36.268 1.00 66.94 180 GLU A O 1
#

pLDDT: mean 88.88, std 9.43, range [41.66, 96.94]

Nearest PDB structures (foldseek):
  2b5u-assembly2_C  TM=6.060E-01  e=3.293E-01  Escherichia coli
  1jch-assembly1_A  TM=6.030E-01  e=5.207E-01  Escherichia coli str. K-12 substr. W3110
  7nsu-assembly1_D  TM=5.455E-01  e=5.478E-01  Escherichia coli
  5ew5-assembly4_D  TM=4.631E-01  e=4.703E-01  Escherichia coli
  7a0g-assembly1_JJJ  TM=3.009E-01  e=4.413E+00  Serratia marcescens

Solvent-accessible surface area (backbone atoms only — not comparable to full-atom values): 9703 Å² total; per-residue (Å²): 129,93,74,86,82,83,70,78,58,70,64,58,56,56,46,51,68,50,51,52,59,51,52,49,52,52,53,51,60,72,51,64,85,58,84,74,72,87,59,64,52,65,69,57,39,52,50,31,37,73,78,35,37,72,54,18,47,33,36,48,73,58,74,34,74,73,18,61,64,28,42,62,54,41,50,52,36,52,56,31,47,54,49,32,57,52,28,53,54,54,36,53,49,35,52,50,52,42,54,53,34,51,51,49,36,52,52,25,50,58,34,42,79,68,70,43,88,69,22,66,64,50,32,55,51,29,52,54,50,36,56,54,41,50,53,52,32,53,55,35,49,53,53,29,51,52,34,44,51,54,31,50,53,47,52,50,54,52,51,53,53,49,54,56,43,69,70,43,46,67,59,48,36,53,58,45,47,73,74,108

Foldseek 3Di:
DDDPPPDPPPVVVVVCVPVVVVVVVVVVVVCPPDDPLPADDLVVLVVCLVPPVLQQRSCVSLVHPVSNVSNVLSVQLVVLVVQLVVLVVVLVVLVVQLVVLVVQLVVLVVCVVVVHPCSVVSNVVSVVSNVVSVVVNVVSVVSNVVSVVSSVVSVVVSVVVSVVVVVCSVVSSVVSSVVD

Sequence (180 aa):
MPHVTFVLPHWLYWGGLIVVPLIAMYIVRKQRGTEVDGTISKSIAYMLWLCGGFIGLHRLYVKNMWGLVYIPIFVVLLLFNVQVRQAVNVLSGAKNEVSIAEFDIERAQKAIDKGRDGAQQKMDKAKQAMAIVQKNLDEKEANHAKWFRYTSIAAIVIGVFLLIDAFLIPGMVRKCAARE